Protein AF-0000000087672029 (afdb_homodimer)

Solvent-accessible surface area (backbone atoms only — not comparable to full-atom values): 13361 Å² total; per-residue (Å²): 120,63,50,69,60,52,51,52,51,49,54,50,26,48,54,20,53,36,67,66,35,63,72,64,35,51,66,51,43,30,71,73,13,33,41,36,31,66,51,46,19,35,32,25,66,21,40,68,43,48,52,54,60,66,61,61,75,98,62,70,53,41,58,45,79,73,46,77,49,70,54,75,43,45,37,39,36,37,29,37,41,25,50,87,85,45,69,27,39,32,41,39,41,35,33,43,56,96,87,20,28,45,34,37,41,44,49,57,21,58,66,49,83,66,59,74,91,36,50,92,50,45,45,80,43,87,120,122,62,50,68,60,54,52,51,51,50,53,51,25,49,53,20,54,35,68,66,35,62,69,63,36,51,65,50,44,28,72,73,13,33,40,35,31,66,50,45,19,35,32,26,65,20,39,68,41,47,52,54,59,66,59,63,75,94,69,68,52,42,57,46,77,73,49,78,49,70,56,74,42,45,38,37,36,36,30,35,41,25,50,87,85,43,69,27,38,33,40,39,42,35,34,43,55,97,86,19,30,46,35,36,40,45,50,57,21,56,68,50,82,68,60,75,92,37,52,92,50,46,44,80,43,85,122

Nearest PDB structures (foldseek):
  3en8-assembly1_A-2  TM=9.657E-01  e=9.719E-16  Paraburkholderia xenovorans LB400
  4lmi-assembly1_A  TM=8.790E-01  e=8.043E-11  Kribbella flavida DSM 17836
  4kvh-assembly1_A-2  TM=8.536E-01  e=7.526E-08  Halomicrobium mukohataei DSM 12286
  3f40-assembly1_A-2  TM=8.843E-01  e=1.934E-07  Cytophaga hutchinsonii ATCC 33406
  6d63-assembly3_E  TM=6.411E-01  e=6.639E-05  Pseudomonas sp. ADP

Structure (mmCIF, N/CA/C/O backbone):
data_AF-0000000087672029-model_v1
#
loop_
_entity.id
_entity.type
_entity.pdbx_description
1 polymer 'SnoaL-like domain-containing protein'
#
loop_
_atom_site.group_PDB
_atom_site.id
_atom_site.type_symbol
_atom_site.label_atom_id
_atom_site.label_alt_id
_atom_site.label_comp_id
_atom_site.label_asym_id
_atom_site.label_entity_id
_atom_site.label_seq_id
_atom_site.pdbx_PDB_ins_code
_atom_site.Cartn_x
_atom_site.Cartn_y
_atom_site.Cartn_z
_atom_site.occupancy
_atom_site.B_iso_or_equiv
_atom_site.auth_seq_id
_atom_site.auth_comp_id
_atom_site.auth_asym_id
_atom_site.auth_atom_id
_atom_site.pdbx_PDB_model_num
ATOM 1 N N . MET A 1 1 ? 21.062 9.359 1.919 1 73.38 1 MET A N 1
ATOM 2 C CA . MET A 1 1 ? 20.188 9.617 3.057 1 73.38 1 MET A CA 1
ATOM 3 C C . MET A 1 1 ? 20.375 8.562 4.145 1 73.38 1 MET A C 1
ATOM 5 O O . MET A 1 1 ? 20.688 7.406 3.846 1 73.38 1 MET A O 1
ATOM 9 N N . ASP A 1 2 ? 20.422 8.992 5.441 1 92.19 2 ASP A N 1
ATOM 10 C CA . ASP A 1 2 ? 20.594 8.086 6.574 1 92.19 2 ASP A CA 1
ATOM 11 C C . ASP A 1 2 ? 19.281 7.375 6.91 1 92.19 2 ASP A C 1
ATOM 13 O O . ASP A 1 2 ? 18.359 7.98 7.461 1 92.19 2 ASP A O 1
ATOM 17 N N . ASP A 1 3 ? 19.234 6.086 6.531 1 95 3 ASP A N 1
ATOM 18 C CA . ASP A 1 3 ? 18.016 5.301 6.68 1 95 3 ASP A CA 1
ATOM 19 C C . ASP A 1 3 ? 17.547 5.281 8.133 1 95 3 ASP A C 1
ATOM 21 O O . ASP A 1 3 ? 16.344 5.289 8.406 1 95 3 ASP A O 1
ATOM 25 N N . ARG A 1 4 ? 18.484 5.23 9.039 1 95.75 4 ARG A N 1
ATOM 26 C CA . ARG A 1 4 ? 18.141 5.215 10.453 1 95.75 4 ARG A CA 1
ATOM 27 C C . ARG A 1 4 ? 17.438 6.508 10.867 1 95.75 4 ARG A C 1
ATOM 29 O O . ARG A 1 4 ? 16.469 6.484 11.625 1 95.75 4 ARG A O 1
ATOM 36 N N . ALA A 1 5 ? 17.922 7.633 10.367 1 96.06 5 ALA A N 1
ATOM 37 C CA . ALA A 1 5 ? 17.328 8.93 10.68 1 96.06 5 ALA A CA 1
ATOM 38 C C . ALA A 1 5 ? 15.914 9.031 10.102 1 96.06 5 ALA A C 1
ATOM 40 O O . ALA A 1 5 ? 15.016 9.57 10.75 1 96.06 5 ALA A O 1
ATOM 41 N N . VAL A 1 6 ? 15.711 8.547 8.883 1 96.88 6 VAL A N 1
ATOM 42 C CA . VAL A 1 6 ? 14.398 8.586 8.242 1 96.88 6 VAL A CA 1
ATOM 43 C C . VAL A 1 6 ? 13.422 7.715 9.023 1 96.88 6 VAL A C 1
ATOM 45 O O . VAL A 1 6 ? 12.281 8.117 9.266 1 96.88 6 VAL A O 1
ATOM 48 N N . ARG A 1 7 ? 13.836 6.523 9.453 1 97.19 7 ARG A N 1
ATOM 49 C CA . ARG A 1 7 ? 12.984 5.629 10.234 1 97.19 7 ARG A CA 1
ATOM 50 C C . ARG A 1 7 ? 12.539 6.281 11.539 1 97.19 7 ARG A C 1
ATOM 52 O O . ARG A 1 7 ? 11.367 6.207 11.914 1 97.19 7 ARG A O 1
ATOM 59 N N . ILE A 1 8 ? 13.469 6.914 12.219 1 97.12 8 ILE A N 1
ATOM 60 C CA . ILE A 1 8 ? 13.156 7.609 13.461 1 97.12 8 ILE A CA 1
ATOM 61 C C . ILE A 1 8 ? 12.141 8.719 13.195 1 97.12 8 ILE A C 1
ATOM 63 O O . ILE A 1 8 ? 11.188 8.891 13.953 1 97.12 8 ILE A O 1
ATOM 67 N N . ALA A 1 9 ? 12.344 9.484 12.094 1 97.62 9 ALA A N 1
ATOM 68 C CA . ALA A 1 9 ? 11.422 10.555 11.727 1 97.62 9 ALA A CA 1
ATOM 69 C C . ALA A 1 9 ? 10.023 10 11.453 1 97.62 9 ALA A C 1
ATOM 71 O O . ALA A 1 9 ? 9.023 10.609 11.828 1 97.62 9 ALA A O 1
ATOM 72 N N . LEU A 1 10 ? 9.938 8.859 10.805 1 98.5 10 LEU A N 1
ATOM 73 C CA . LEU A 1 10 ? 8.664 8.227 10.5 1 98.5 10 LEU A CA 1
ATOM 74 C C . LEU A 1 10 ? 7.969 7.754 11.773 1 98.5 10 LEU A C 1
ATOM 76 O O . LEU A 1 10 ? 6.758 7.918 11.93 1 98.5 10 LEU A O 1
ATOM 80 N N . GLU A 1 11 ? 8.742 7.121 12.664 1 98.25 11 GLU A N 1
ATOM 81 C CA . GLU A 1 11 ? 8.18 6.703 13.938 1 98.25 11 GLU A CA 1
ATOM 82 C C . GLU A 1 11 ? 7.621 7.898 14.711 1 98.25 11 GLU A C 1
ATOM 84 O O . GLU A 1 11 ? 6.508 7.836 15.242 1 98.25 11 GLU A O 1
ATOM 89 N N . ARG A 1 12 ? 8.344 8.992 14.727 1 98.19 12 ARG A N 1
ATOM 90 C CA . ARG A 1 12 ? 7.895 10.219 15.375 1 98.19 12 ARG A CA 1
ATOM 91 C C . ARG A 1 12 ? 6.641 10.766 14.695 1 98.19 12 ARG A C 1
ATOM 93 O O . ARG A 1 12 ? 5.723 11.242 15.375 1 98.19 12 ARG A O 1
ATOM 100 N N . HIS A 1 13 ? 6.598 10.695 13.383 1 98.31 13 HIS A N 1
ATOM 101 C CA . HIS A 1 13 ? 5.457 11.156 12.594 1 98.31 13 HIS A CA 1
ATOM 102 C C . HIS A 1 13 ? 4.188 10.398 12.969 1 98.31 13 HIS A C 1
ATOM 104 O O . HIS A 1 13 ? 3.156 11.016 13.25 1 98.31 13 HIS A O 1
ATOM 110 N N . TRP A 1 14 ? 4.25 9.125 13.055 1 98 14 TRP A N 1
ATOM 111 C CA . TRP A 1 14 ? 3.062 8.32 13.32 1 98 14 TRP A CA 1
ATOM 112 C C . TRP A 1 14 ? 2.662 8.406 14.789 1 98 14 TRP A C 1
ATOM 114 O O . TRP A 1 14 ? 1.475 8.359 15.117 1 98 14 TRP A O 1
ATOM 124 N N . GLU A 1 15 ? 3.641 8.492 15.68 1 97.56 15 GLU A N 1
ATOM 125 C CA . GLU A 1 15 ? 3.328 8.766 17.078 1 97.56 15 GLU A CA 1
ATOM 126 C C . GLU A 1 15 ? 2.578 10.086 17.234 1 97.56 15 GLU A C 1
ATOM 128 O O . GLU A 1 15 ? 1.614 10.18 18 1 97.56 15 GLU A O 1
ATOM 133 N N . ALA A 1 16 ? 3.018 11.117 16.5 1 96.12 16 ALA A N 1
ATOM 134 C CA . ALA A 1 16 ? 2.357 12.422 16.516 1 96.12 16 ALA A CA 1
ATOM 135 C C . ALA A 1 16 ? 0.948 12.328 15.938 1 96.12 16 ALA A C 1
ATOM 137 O O . ALA A 1 16 ? 0.022 12.969 16.438 1 96.12 16 ALA A O 1
ATOM 138 N N . SER A 1 17 ? 0.772 11.578 14.836 1 95.25 17 SER A N 1
ATOM 139 C CA . SER A 1 17 ? -0.553 11.336 14.273 1 95.25 17 SER A CA 1
ATOM 140 C C . SER A 1 17 ? -1.49 10.727 15.312 1 95.25 17 SER A C 1
ATOM 142 O O . SER A 1 17 ? -2.627 11.172 15.469 1 95.25 17 SER A O 1
ATOM 144 N N . ASP A 1 18 ? -1.032 9.742 16.094 1 94.88 18 ASP A N 1
ATOM 145 C CA . ASP A 1 18 ? -1.822 9.062 17.109 1 94.88 18 ASP A CA 1
ATOM 146 C C . ASP A 1 18 ? -2.168 10.016 18.25 1 94.88 18 ASP A C 1
ATOM 148 O O . ASP A 1 18 ? -3.248 9.93 18.844 1 94.88 18 ASP A O 1
ATOM 152 N N . ALA A 1 19 ? -1.297 10.961 18.578 1 93.25 19 ALA A N 1
ATOM 153 C CA . ALA A 1 19 ? -1.466 11.914 19.672 1 93.25 19 ALA A CA 1
ATOM 154 C C . ALA A 1 19 ? -2.197 13.164 19.203 1 93.25 19 ALA A C 1
ATOM 156 O O . ALA A 1 19 ? -2.428 14.086 19.984 1 93.25 19 ALA A O 1
ATOM 157 N N . SER A 1 20 ? -2.465 13.281 17.938 1 91 20 SER A N 1
ATOM 158 C CA . SER A 1 20 ? -3.09 14.461 17.344 1 91 20 SER A CA 1
ATOM 159 C C . SER A 1 20 ? -2.221 15.703 17.531 1 91 20 SER A C 1
ATOM 161 O O . SER A 1 20 ? -2.734 16.797 17.797 1 91 20 SER A O 1
ATOM 163 N N . ASP A 1 21 ? -0.977 15.445 17.578 1 92.5 21 ASP A N 1
ATOM 164 C CA . ASP A 1 21 ? -0.011 16.547 17.531 1 92.5 21 ASP A CA 1
ATOM 165 C C . ASP A 1 21 ? 0.28 16.969 16.094 1 92.5 21 ASP A C 1
ATOM 167 O O . ASP A 1 21 ? 1.275 16.531 15.516 1 92.5 21 ASP A O 1
ATOM 171 N N . PHE A 1 22 ? -0.471 17.844 15.539 1 90.94 22 PHE A N 1
ATOM 172 C CA . PHE A 1 22 ? -0.467 18.188 14.117 1 90.94 22 PHE A CA 1
ATOM 173 C C . PHE A 1 22 ? 0.823 18.891 13.742 1 90.94 22 PHE A C 1
ATOM 175 O O . PHE A 1 22 ? 1.321 18.734 12.625 1 90.94 22 PHE A O 1
ATOM 182 N N . LYS A 1 23 ? 1.314 19.688 14.609 1 92.81 23 LYS A N 1
ATOM 183 C CA . LYS A 1 23 ? 2.562 20.391 14.32 1 92.81 23 LYS A CA 1
ATOM 184 C C . LYS A 1 23 ? 3.691 19.406 14.039 1 92.81 23 LYS A C 1
ATOM 186 O O . LYS A 1 23 ? 4.324 19.453 12.984 1 92.81 23 LYS A O 1
ATOM 191 N N . VAL A 1 24 ? 3.938 18.469 14.914 1 95.56 24 VAL A N 1
ATOM 192 C CA . VAL A 1 24 ? 5.004 17.484 14.781 1 95.56 24 VAL A CA 1
ATOM 193 C C . VAL A 1 24 ? 4.703 16.562 13.602 1 95.56 24 VAL A C 1
ATOM 195 O O . VAL A 1 24 ? 5.602 16.203 12.836 1 95.56 24 VAL A O 1
ATOM 198 N N . GLU A 1 25 ? 3.426 16.141 13.391 1 96.06 25 GLU A N 1
ATOM 199 C CA . GLU A 1 25 ? 3.014 15.258 12.312 1 96.06 25 GLU A CA 1
ATOM 200 C C . GLU A 1 25 ? 3.439 15.805 10.953 1 96.06 25 GLU A C 1
ATOM 202 O O . GLU A 1 25 ? 3.801 15.047 10.055 1 96.06 25 GLU A O 1
ATOM 207 N N . HIS A 1 26 ? 3.471 17.109 10.836 1 96.56 26 HIS A N 1
ATOM 208 C CA . HIS A 1 26 ? 3.625 17.672 9.5 1 96.56 26 HIS A CA 1
ATOM 209 C C . HIS A 1 26 ? 5.062 18.125 9.25 1 96.56 26 HIS A C 1
ATOM 211 O O . HIS A 1 26 ? 5.402 18.547 8.148 1 96.56 26 HIS A O 1
ATOM 217 N N . GLU A 1 27 ? 5.941 18 10.25 1 96.69 27 GLU A N 1
ATOM 218 C CA . GLU A 1 27 ? 7.34 18.406 10.133 1 96.69 27 GLU A CA 1
ATOM 219 C C . GLU A 1 27 ? 8.078 17.547 9.102 1 96.69 27 GLU A C 1
ATOM 221 O O . GLU A 1 27 ? 9.094 17.984 8.547 1 96.69 27 GLU A O 1
ATOM 226 N N . ILE A 1 28 ? 7.582 16.422 8.773 1 98.19 28 ILE A N 1
ATOM 227 C CA . ILE A 1 28 ? 8.266 15.469 7.902 1 98.19 28 ILE A CA 1
ATOM 228 C C . ILE A 1 28 ? 8.094 15.883 6.441 1 98.19 28 ILE A C 1
ATOM 230 O O . ILE A 1 28 ? 8.82 15.414 5.566 1 98.19 28 ILE A O 1
ATOM 234 N N . TYR A 1 29 ? 7.16 16.844 6.164 1 98.62 29 TYR A N 1
ATOM 235 C CA . TYR A 1 29 ? 6.773 17.141 4.789 1 98.62 29 TYR A CA 1
ATOM 236 C C . TYR A 1 29 ? 7.57 18.328 4.246 1 98.62 29 TYR A C 1
ATOM 238 O O . TYR A 1 29 ? 7.82 19.297 4.961 1 98.62 29 TYR A O 1
ATOM 246 N N . HIS A 1 30 ? 7.996 18.219 3.014 1 98.69 30 HIS A N 1
ATOM 247 C CA . HIS A 1 30 ? 8.438 19.375 2.252 1 98.69 30 HIS A CA 1
ATOM 248 C C . HIS A 1 30 ? 7.32 20.406 2.115 1 98.69 30 HIS A C 1
ATOM 250 O O . HIS A 1 30 ? 6.141 20.047 2.102 1 98.69 30 HIS A O 1
ATOM 256 N N . GLU A 1 31 ? 7.645 21.641 1.943 1 98.25 31 GLU A N 1
ATOM 257 C CA . GLU A 1 31 ? 6.645 22.688 1.823 1 98.25 31 GLU A CA 1
ATOM 258 C C . GLU A 1 31 ? 5.738 22.469 0.619 1 98.25 31 GLU A C 1
ATOM 260 O O . GLU A 1 31 ? 4.559 22.812 0.648 1 98.25 31 GLU A O 1
ATOM 265 N N . ASP A 1 32 ? 6.312 21.781 -0.426 1 98.38 32 ASP A N 1
ATOM 266 C CA . ASP A 1 32 ? 5.566 21.562 -1.659 1 98.38 32 ASP A CA 1
ATOM 267 C C . ASP A 1 32 ? 5.102 20.109 -1.767 1 98.38 32 ASP A C 1
ATOM 269 O O . ASP A 1 32 ? 4.871 19.609 -2.867 1 98.38 32 ASP A O 1
ATOM 273 N N . ALA A 1 33 ? 5.078 19.406 -0.651 1 98.88 33 ALA A N 1
ATOM 274 C CA . ALA A 1 33 ? 4.672 18 -0.665 1 98.88 33 ALA A CA 1
ATOM 275 C C . ALA A 1 33 ? 3.293 17.844 -1.299 1 98.88 33 ALA A C 1
ATOM 277 O O . ALA A 1 33 ? 2.465 18.75 -1.245 1 98.88 33 ALA A O 1
ATOM 278 N N . VAL A 1 34 ? 3.057 16.75 -1.934 1 98.81 34 VAL A N 1
ATOM 279 C CA . VAL A 1 34 ? 1.782 16.391 -2.545 1 98.81 34 VAL A CA 1
ATOM 280 C C . VAL A 1 34 ? 1.242 15.109 -1.899 1 98.81 34 VAL A C 1
ATOM 282 O O . VAL A 1 34 ? 1.99 14.156 -1.671 1 98.81 34 VAL A O 1
ATOM 285 N N . LEU A 1 35 ? -0.069 15.086 -1.512 1 98.56 35 LEU A N 1
ATOM 286 C CA . LEU A 1 35 ? -0.767 13.922 -0.966 1 98.56 35 LEU A CA 1
ATOM 287 C C . LEU A 1 35 ? -1.845 13.438 -1.929 1 98.56 35 LEU A C 1
ATOM 289 O O . LEU A 1 35 ? -2.695 14.219 -2.361 1 98.56 35 LEU A O 1
ATOM 293 N N . ASP A 1 36 ? -1.756 12.203 -2.281 1 98.44 36 ASP A N 1
ATOM 294 C CA . ASP A 1 36 ? -2.727 11.578 -3.178 1 98.44 36 ASP A CA 1
ATOM 295 C C . ASP A 1 36 ? -3.592 10.57 -2.432 1 98.44 36 ASP A C 1
ATOM 297 O O . ASP A 1 36 ?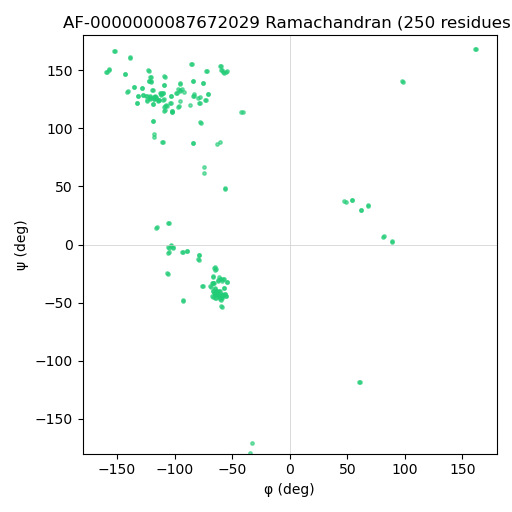 -3.08 9.75 -1.66 1 98.44 36 ASP A O 1
ATOM 301 N N . TYR A 1 37 ? -4.883 10.648 -2.582 1 97.69 37 TYR A N 1
ATOM 302 C CA . TYR A 1 37 ? -5.863 9.625 -2.246 1 97.69 37 TYR A CA 1
ATOM 303 C C . TYR A 1 37 ? -6.488 9.031 -3.504 1 97.69 37 TYR A C 1
ATOM 305 O O . TYR A 1 37 ? -7.562 9.461 -3.932 1 97.69 37 TYR A O 1
ATOM 313 N N . PRO A 1 38 ? -5.828 7.988 -4.039 1 97.69 38 PRO A N 1
ATOM 314 C CA . PRO A 1 38 ? -6.34 7.453 -5.301 1 97.69 38 PRO A CA 1
ATOM 315 C C . PRO A 1 38 ? -7.781 6.965 -5.195 1 97.69 38 PRO A C 1
ATOM 317 O O . PRO A 1 38 ? -8.562 7.121 -6.137 1 97.69 38 PRO A O 1
ATOM 320 N N . GLN A 1 39 ? -8.211 6.48 -4.051 1 97.19 39 GLN A N 1
ATOM 321 C CA . GLN A 1 39 ? -9.539 5.887 -3.879 1 97.19 39 GLN A CA 1
ATOM 322 C C . GLN A 1 39 ? -10.633 6.93 -4.066 1 97.19 39 GLN A C 1
ATOM 324 O O . GLN A 1 39 ? -11.727 6.609 -4.539 1 97.19 39 GLN A O 1
ATOM 329 N N . SER A 1 40 ? -10.367 8.141 -3.684 1 96.44 40 SER A N 1
ATOM 330 C CA . SER A 1 40 ? -11.359 9.203 -3.805 1 96.44 40 SER A CA 1
ATOM 331 C C . SER A 1 40 ? -11.031 10.141 -4.965 1 96.44 40 SER A C 1
ATOM 333 O O . SER A 1 40 ? -11.781 11.078 -5.246 1 96.44 40 SER A O 1
ATOM 335 N N . GLY A 1 41 ? -9.898 9.875 -5.617 1 96.75 41 GLY A N 1
ATOM 336 C CA . GLY A 1 41 ? -9.484 10.734 -6.715 1 96.75 41 GLY A CA 1
ATOM 337 C C . GLY A 1 41 ? -9.094 12.125 -6.27 1 96.75 41 GLY A C 1
ATOM 338 O O . GLY A 1 41 ? -9.383 13.109 -6.957 1 96.75 41 GLY A O 1
ATOM 339 N N . GLU A 1 42 ? -8.492 12.234 -5.02 1 97.81 42 GLU A N 1
ATOM 340 C CA . GLU A 1 42 ? -8.133 13.531 -4.453 1 97.81 42 GLU A CA 1
ATOM 341 C C . GLU A 1 42 ? -6.617 13.719 -4.438 1 97.81 42 GLU A C 1
ATOM 343 O O . GLU A 1 42 ? -5.875 12.781 -4.148 1 97.81 42 GLU A O 1
ATOM 348 N N . ARG A 1 43 ? -6.215 14.922 -4.805 1 98.62 43 ARG A N 1
ATOM 349 C CA . ARG A 1 43 ? -4.832 15.367 -4.668 1 98.62 43 ARG A CA 1
ATOM 350 C C . ARG A 1 43 ? -4.75 16.688 -3.912 1 98.62 43 ARG A C 1
ATOM 352 O O . ARG A 1 43 ? -5.469 17.641 -4.227 1 98.62 43 ARG A O 1
ATOM 359 N N . ILE A 1 44 ? -3.934 16.734 -2.908 1 98.38 44 ILE A N 1
ATOM 360 C CA . ILE A 1 44 ? -3.756 17.922 -2.09 1 98.38 44 ILE A CA 1
ATOM 361 C C . ILE A 1 44 ? -2.322 18.438 -2.229 1 98.38 44 ILE A C 1
ATOM 363 O O . ILE A 1 44 ? -1.366 17.688 -2.025 1 98.38 44 ILE A O 1
ATOM 367 N N . HIS A 1 45 ? -2.172 19.703 -2.584 1 98.69 45 HIS A N 1
ATOM 368 C CA . HIS A 1 45 ? -0.862 20.297 -2.816 1 98.69 45 HIS A CA 1
ATOM 369 C C . HIS A 1 45 ? -0.433 21.172 -1.637 1 98.69 45 HIS A C 1
ATOM 371 O O . HIS A 1 45 ? -1.171 22.062 -1.215 1 98.69 45 HIS A O 1
ATOM 377 N N . GLY A 1 46 ? 0.771 20.891 -1.152 1 98.56 46 GLY A N 1
ATOM 378 C CA . GLY A 1 46 ? 1.373 21.766 -0.159 1 98.56 46 GLY A CA 1
ATOM 379 C C . GLY A 1 46 ? 1.19 21.266 1.263 1 98.56 46 GLY A C 1
ATOM 380 O O . GLY A 1 46 ? 0.111 20.797 1.627 1 98.56 46 GLY A O 1
ATOM 381 N N . ARG A 1 47 ? 2.271 21.438 2.057 1 98.06 47 ARG A N 1
ATOM 382 C CA . ARG A 1 47 ? 2.279 21 3.447 1 98.06 47 ARG A CA 1
ATOM 383 C C . ARG A 1 47 ? 1.126 21.625 4.227 1 98.06 47 ARG A C 1
ATOM 385 O O . ARG A 1 47 ? 0.451 20.938 5 1 98.06 47 ARG A O 1
ATOM 392 N N . ARG A 1 48 ? 0.833 22.891 4.066 1 96.56 48 ARG A N 1
ATOM 393 C CA . ARG A 1 48 ? -0.217 23.578 4.801 1 96.56 48 ARG A CA 1
ATOM 394 C C . ARG A 1 48 ? -1.59 23 4.473 1 96.56 48 ARG A C 1
ATOM 396 O O . ARG A 1 48 ? -2.398 22.766 5.371 1 96.56 48 ARG A O 1
ATOM 403 N N . ASN A 1 49 ? -1.873 22.797 3.191 1 97.25 49 ASN A N 1
ATOM 404 C CA . ASN A 1 49 ? -3.15 22.219 2.775 1 97.25 49 ASN A CA 1
ATOM 405 C C . ASN A 1 49 ? -3.322 20.797 3.285 1 97.25 49 ASN A C 1
ATOM 407 O O . ASN A 1 49 ? -4.422 20.391 3.682 1 97.25 49 ASN A O 1
ATOM 411 N N . ILE A 1 50 ? -2.24 20.016 3.236 1 97.19 50 ILE A N 1
ATOM 412 C CA . ILE A 1 50 ? -2.279 18.656 3.77 1 97.19 50 ILE A CA 1
ATOM 413 C C . ILE A 1 50 ? -2.654 18.688 5.25 1 97.19 50 ILE A C 1
ATOM 415 O O . ILE A 1 50 ? -3.541 17.953 5.691 1 97.19 50 ILE A O 1
ATOM 419 N N . GLN A 1 51 ? -2.031 19.594 5.98 1 94.12 51 GLN A N 1
ATOM 420 C CA . GLN A 1 51 ? -2.326 19.734 7.402 1 94.12 51 GLN A CA 1
ATOM 421 C C . GLN A 1 51 ? -3.785 20.109 7.625 1 94.12 51 GLN A C 1
ATOM 423 O O . GLN A 1 51 ? -4.469 19.516 8.461 1 94.12 51 GLN A O 1
ATOM 428 N N . GLU A 1 52 ? -4.27 21.031 6.887 1 93.38 52 GLU A N 1
ATOM 429 C CA . GLU A 1 52 ? -5.645 21.5 7.027 1 93.38 52 GLU A CA 1
ATOM 430 C C . GLU A 1 52 ? -6.637 20.391 6.68 1 93.38 52 GLU A C 1
ATOM 432 O O . GLU A 1 52 ? -7.695 20.281 7.305 1 93.38 52 GLU A O 1
ATOM 437 N N . SER A 1 53 ? -6.316 19.641 5.703 1 93.44 53 SER A N 1
ATOM 438 C CA . SER A 1 53 ? -7.223 18.609 5.238 1 93.44 53 SER A CA 1
ATOM 439 C C . SER A 1 53 ? -7.402 17.516 6.293 1 93.44 53 SER A C 1
ATOM 441 O O . SER A 1 53 ? -8.398 16.797 6.285 1 93.44 53 SER A O 1
ATOM 443 N N . ARG A 1 54 ? -6.398 17.359 7.113 1 89.81 54 ARG A N 1
ATOM 444 C CA . ARG A 1 54 ? -6.418 16.281 8.109 1 89.81 54 ARG A CA 1
ATOM 445 C C . ARG A 1 54 ? -6.973 16.781 9.438 1 89.81 54 ARG A C 1
ATOM 447 O O . ARG A 1 54 ? -7.164 16 10.375 1 89.81 54 ARG A O 1
ATOM 454 N N . PHE A 1 55 ? -7.176 18.234 9.383 1 75.81 55 PHE A N 1
ATOM 455 C CA . PHE A 1 55 ? -7.715 18.844 10.594 1 75.81 55 PHE A CA 1
ATOM 456 C C . PHE A 1 55 ? -9.203 18.531 10.742 1 75.81 55 PHE A C 1
ATOM 458 O O . PHE A 1 55 ? -10.023 19.047 9.977 1 75.81 55 PHE A O 1
ATOM 465 N N . VAL A 1 56 ? -9.523 17.312 10.852 1 62.53 56 VAL A N 1
ATOM 466 C CA . VAL A 1 56 ? -10.93 17.031 11.109 1 62.53 56 VAL A CA 1
ATOM 467 C C . VAL A 1 56 ? -11.219 17.172 12.602 1 62.53 56 VAL A C 1
ATOM 469 O O . VAL A 1 56 ? -10.344 16.938 13.438 1 62.53 56 VAL A O 1
ATOM 472 N N . GLN A 1 57 ? -12.344 17.984 13.031 1 54.16 57 GLN A N 1
ATOM 473 C CA . GLN A 1 57 ? -12.852 18.172 14.383 1 54.16 57 GLN A CA 1
ATOM 474 C C . GLN A 1 57 ? -12.711 16.906 15.219 1 54.16 57 GLN A C 1
ATOM 476 O O . GLN A 1 57 ? -12.547 15.812 14.664 1 54.16 57 GLN A O 1
ATOM 481 N N . PRO A 1 58 ? -13.188 16.953 16.594 1 52.94 58 PRO A N 1
ATOM 482 C CA . PRO A 1 58 ? -12.766 16.109 17.703 1 52.94 58 PRO A CA 1
ATOM 483 C C . PRO A 1 58 ? -12.938 14.617 17.406 1 52.94 58 PRO A C 1
ATOM 485 O O . PRO A 1 58 ? -14.047 14.094 17.469 1 52.94 58 PRO A O 1
ATOM 488 N N . ASN A 1 59 ? -12.477 14.055 16.188 1 59.75 59 ASN A N 1
ATOM 489 C CA . ASN A 1 59 ? -12.727 12.617 16.234 1 59.75 59 ASN A CA 1
ATOM 490 C C . ASN A 1 59 ? -11.531 11.852 16.797 1 59.75 59 ASN A C 1
ATOM 492 O O . ASN A 1 59 ? -10.398 12.336 16.734 1 59.75 59 ASN A O 1
ATOM 496 N N . LYS A 1 60 ? -11.812 10.992 17.734 1 72.56 60 LYS A N 1
ATOM 497 C CA . LYS A 1 60 ? -10.844 10.094 18.359 1 72.56 60 LYS A CA 1
ATOM 498 C C . LYS A 1 60 ? -10.266 9.109 17.344 1 72.56 60 LYS A C 1
ATOM 500 O O . LYS A 1 60 ? -10.922 8.133 16.969 1 72.56 60 LYS A O 1
ATOM 505 N N . LYS A 1 61 ? -9.172 9.492 16.609 1 87.38 61 LYS A N 1
ATOM 506 C CA . LYS A 1 61 ? -8.445 8.586 15.727 1 87.38 61 LYS A CA 1
ATOM 507 C C . LYS A 1 61 ? -7.258 7.949 16.438 1 87.38 61 LYS A C 1
ATOM 509 O O . LYS A 1 61 ? -6.594 8.594 17.25 1 87.38 61 LYS A O 1
ATOM 514 N N . ARG A 1 62 ? -7.184 6.711 16.234 1 93 62 ARG A N 1
ATOM 515 C CA . ARG A 1 62 ? -6.023 5.98 16.734 1 93 62 ARG A CA 1
ATOM 516 C C . ARG A 1 62 ? -5.227 5.371 15.594 1 93 62 ARG A C 1
ATOM 518 O O . ARG A 1 62 ? -5.801 4.801 14.664 1 93 62 ARG A O 1
ATOM 525 N N . PHE A 1 63 ? -3.939 5.637 15.578 1 95.94 63 PHE A N 1
ATOM 526 C CA . PHE A 1 63 ? -3.012 5.047 14.625 1 95.94 63 PHE A CA 1
ATOM 527 C C . PHE A 1 63 ? -2.174 3.957 15.281 1 95.94 63 PHE A C 1
ATOM 529 O O . PHE A 1 63 ? -1.513 4.199 16.297 1 95.94 63 PHE A O 1
ATOM 536 N N . ALA A 1 64 ? -2.215 2.781 14.805 1 97 64 ALA A N 1
ATOM 537 C CA . ALA A 1 64 ? -1.367 1.679 15.25 1 97 64 ALA A CA 1
ATOM 538 C C . ALA A 1 64 ? -0.488 1.166 14.117 1 97 64 ALA A C 1
ATOM 540 O O . ALA A 1 64 ? -0.969 0.478 13.211 1 97 64 ALA A O 1
ATOM 541 N N . VAL A 1 65 ? 0.83 1.485 14.164 1 98.25 65 VAL A N 1
ATOM 542 C CA . VAL A 1 65 ? 1.765 1.092 13.117 1 98.25 65 VAL A CA 1
ATOM 543 C C . VAL A 1 65 ? 2 -0.416 13.172 1 98.25 65 VAL A C 1
ATOM 545 O O . VAL A 1 65 ? 2.248 -0.972 14.242 1 98.25 65 VAL A O 1
ATOM 548 N N . ARG A 1 66 ? 1.863 -1.049 12.062 1 97.75 66 ARG A N 1
ATOM 549 C CA . ARG A 1 66 ? 2.137 -2.479 11.953 1 97.75 66 ARG A CA 1
ATOM 550 C C . ARG A 1 66 ? 3.576 -2.73 11.523 1 97.75 66 ARG A C 1
ATOM 552 O O . ARG A 1 66 ? 4.262 -3.586 12.086 1 97.75 66 ARG A O 1
ATOM 559 N N . ARG A 1 67 ? 3.965 -1.99 10.461 1 97.88 67 ARG A N 1
ATOM 560 C CA . ARG A 1 67 ? 5.336 -2.135 9.984 1 97.88 67 ARG A CA 1
ATOM 561 C C . ARG A 1 67 ? 5.762 -0.92 9.164 1 97.88 67 ARG A C 1
ATOM 563 O O . ARG A 1 67 ? 4.926 -0.261 8.539 1 97.88 67 ARG A O 1
ATOM 570 N N . ILE A 1 68 ? 7.043 -0.574 9.203 1 98.56 68 ILE A N 1
ATOM 571 C CA . ILE A 1 68 ? 7.707 0.425 8.375 1 98.56 68 ILE A CA 1
ATOM 572 C C . ILE A 1 68 ? 8.812 -0.237 7.555 1 98.56 68 ILE A C 1
ATOM 574 O O . ILE A 1 68 ? 9.703 -0.883 8.109 1 98.56 68 ILE A O 1
ATOM 578 N N . LEU A 1 69 ? 8.688 -0.123 6.234 1 98.25 69 LEU A N 1
ATOM 579 C CA . LEU A 1 69 ? 9.688 -0.647 5.309 1 98.25 69 LEU A CA 1
ATOM 580 C C . LEU A 1 69 ? 10.266 0.468 4.445 1 98.25 69 LEU A C 1
ATOM 582 O O . LEU A 1 69 ? 9.539 1.36 4.004 1 98.25 69 LEU A O 1
ATOM 586 N N . GLY A 1 70 ? 11.523 0.403 4.215 1 97.44 70 GLY A N 1
ATOM 587 C CA . GLY A 1 70 ? 12.039 1.348 3.234 1 97.44 70 GLY A CA 1
ATOM 588 C C . GLY A 1 70 ? 13.539 1.546 3.324 1 97.44 70 GLY A C 1
ATOM 589 O O . GLY A 1 70 ? 14.188 0.999 4.215 1 97.44 70 GLY A O 1
ATOM 590 N N . SER A 1 71 ? 14.07 2.143 2.402 1 94.94 71 SER 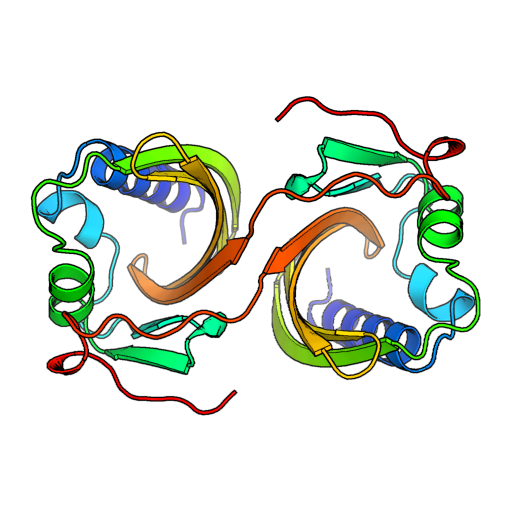A N 1
ATOM 591 C CA . SER A 1 71 ? 15.445 2.631 2.293 1 94.94 71 SER A CA 1
ATOM 592 C C . SER A 1 71 ? 15.547 3.766 1.279 1 94.94 71 SER A C 1
ATOM 594 O O . SER A 1 71 ? 14.742 3.85 0.349 1 94.94 71 SER A O 1
ATOM 596 N N . GLY A 1 72 ? 16.516 4.645 1.531 1 94.12 72 GLY A N 1
ATOM 597 C CA . GLY A 1 72 ? 16.688 5.746 0.598 1 94.12 72 GLY A CA 1
ATOM 598 C C . GLY A 1 72 ? 15.461 6.629 0.484 1 94.12 72 GLY A C 1
ATOM 599 O O . GLY A 1 72 ? 14.945 7.121 1.491 1 94.12 72 GLY A O 1
ATOM 600 N N . ASP A 1 73 ? 14.898 6.695 -0.675 1 95.44 73 ASP A N 1
ATOM 601 C CA . ASP A 1 73 ? 13.898 7.734 -0.925 1 95.44 73 ASP A CA 1
ATOM 602 C C . ASP A 1 73 ? 12.484 7.156 -0.892 1 95.44 73 ASP A C 1
ATOM 604 O O . ASP A 1 73 ? 11.508 7.887 -1.064 1 95.44 73 ASP A O 1
ATOM 608 N N . LEU A 1 74 ? 12.328 5.887 -0.67 1 98 74 LEU A N 1
ATOM 609 C CA . LEU A 1 74 ? 11.008 5.27 -0.657 1 98 74 LEU A CA 1
ATOM 610 C C . LEU A 1 74 ? 10.758 4.543 0.661 1 98 74 LEU A C 1
ATOM 612 O O . LEU A 1 74 ? 11.523 3.66 1.042 1 98 74 LEU A O 1
ATOM 616 N N . TRP A 1 75 ? 9.695 4.914 1.325 1 98.5 75 TRP A N 1
ATOM 617 C CA . TRP A 1 75 ? 9.312 4.301 2.592 1 98.5 75 TRP A CA 1
ATOM 618 C C . TRP A 1 75 ? 7.816 4.004 2.617 1 98.5 75 TRP A C 1
ATOM 620 O O . TRP A 1 75 ? 7.004 4.816 2.17 1 98.5 75 TRP A O 1
ATOM 630 N N . VAL A 1 76 ? 7.461 2.826 3.078 1 98.88 76 VAL A N 1
ATOM 631 C CA . VAL A 1 76 ? 6.086 2.354 3.191 1 98.88 76 VAL A CA 1
ATOM 632 C C . VAL A 1 76 ? 5.754 2.078 4.656 1 98.88 76 VAL A C 1
ATOM 634 O O . VAL A 1 76 ? 6.516 1.407 5.355 1 98.88 76 VAL A O 1
ATOM 637 N N . THR A 1 77 ? 4.699 2.65 5.133 1 98.88 77 THR A N 1
ATOM 638 C CA . THR A 1 77 ? 4.176 2.316 6.453 1 98.88 77 THR A CA 1
ATOM 639 C C . THR A 1 77 ? 2.809 1.648 6.336 1 98.88 77 THR A C 1
ATOM 641 O O . THR A 1 77 ? 1.926 2.146 5.637 1 98.88 77 THR A O 1
ATOM 644 N N . GLU A 1 78 ? 2.695 0.514 6.875 1 98.81 78 GLU A N 1
ATOM 645 C CA . GLU A 1 78 ? 1.414 -0.144 7.113 1 98.81 78 GLU A CA 1
ATOM 646 C C . GLU A 1 78 ? 0.913 0.122 8.531 1 98.81 78 GLU A C 1
ATOM 648 O O . GLU A 1 78 ? 1.668 -0.007 9.5 1 98.81 78 GLU A O 1
ATOM 653 N N . PHE A 1 79 ? -0.372 0.516 8.648 1 98.38 79 PHE A N 1
ATOM 654 C CA . PHE A 1 79 ? -0.916 0.79 9.977 1 98.38 79 PHE A CA 1
ATOM 655 C C . PHE A 1 79 ? -2.418 0.533 10.008 1 98.38 79 PHE A C 1
ATOM 657 O O . PHE A 1 79 ? -3.035 0.297 8.969 1 98.38 79 PHE A O 1
ATOM 664 N N . VAL A 1 80 ? -2.979 0.475 11.188 1 97.56 80 VAL A N 1
ATOM 665 C CA . VAL A 1 80 ? -4.422 0.409 11.398 1 97.56 80 VAL A CA 1
ATOM 666 C C . VAL A 1 80 ? -4.93 1.749 11.93 1 97.56 80 VAL A C 1
ATOM 668 O O . VAL A 1 80 ? -4.418 2.262 12.93 1 97.56 80 VAL A O 1
ATOM 671 N N . LEU A 1 81 ? -5.793 2.338 11.172 1 95.88 81 LEU A N 1
ATOM 672 C CA . LEU A 1 81 ? -6.488 3.557 11.578 1 95.88 81 LEU A CA 1
ATOM 673 C C . LEU A 1 81 ? -7.859 3.234 12.156 1 95.88 81 LEU A C 1
ATOM 675 O O . LEU A 1 81 ? -8.688 2.6 11.5 1 95.88 81 LEU A O 1
ATOM 679 N N . THR A 1 82 ? -8.07 3.58 13.383 1 93.5 82 THR A N 1
ATOM 680 C CA . THR A 1 82 ? -9.352 3.334 14.039 1 93.5 82 THR A CA 1
ATOM 681 C C . THR A 1 82 ? -10.117 4.641 14.25 1 93.5 82 THR A C 1
ATOM 683 O O . THR A 1 82 ? -9.594 5.578 14.852 1 93.5 82 THR A O 1
ATOM 686 N N . TYR A 1 83 ? -11.258 4.711 13.562 1 83.69 83 TYR A N 1
ATOM 687 C CA . TYR A 1 83 ? -12.203 5.801 13.766 1 83.69 83 TYR A CA 1
ATOM 688 C C . TYR A 1 83 ? -13.461 5.305 14.469 1 83.69 83 TYR A C 1
ATOM 690 O O . TYR A 1 83 ? -14.109 4.367 14.008 1 83.69 83 TYR A O 1
ATOM 698 N N . ASP A 1 84 ? -13.836 5.895 15.578 1 81.25 84 ASP A N 1
ATOM 699 C CA . ASP A 1 84 ? -15.031 5.516 16.328 1 81.25 84 ASP A CA 1
ATOM 700 C C . ASP A 1 84 ? -15.102 4 16.516 1 81.25 84 ASP A C 1
ATOM 702 O O . ASP A 1 84 ? -16.109 3.377 16.203 1 81.25 84 ASP A O 1
ATOM 706 N N . ASP A 1 85 ? -13.961 3.361 16.734 1 84.56 85 ASP A N 1
ATOM 707 C CA . ASP A 1 85 ? -13.797 1.961 17.109 1 84.56 85 ASP A CA 1
ATOM 708 C C . ASP A 1 85 ? -13.898 1.049 15.883 1 84.56 85 ASP A C 1
ATOM 710 O O . ASP A 1 85 ? -14.086 -0.162 16.016 1 84.56 85 ASP A O 1
ATOM 714 N N . ILE A 1 86 ? -13.969 1.631 14.773 1 87.69 86 ILE A N 1
ATOM 715 C CA . ILE A 1 86 ? -13.969 0.84 13.547 1 87.69 86 ILE A CA 1
ATOM 716 C C . ILE A 1 86 ? -12.586 0.892 12.898 1 87.69 86 ILE A C 1
ATOM 718 O O . ILE A 1 86 ? -12.148 1.948 12.43 1 87.69 86 ILE A O 1
ATOM 722 N N . PRO A 1 87 ? -11.914 -0.238 12.828 1 93.38 87 PRO A N 1
ATOM 723 C CA . PRO A 1 87 ? -10.555 -0.251 12.273 1 93.38 87 PRO A CA 1
ATOM 724 C C . PRO A 1 87 ? -10.547 -0.345 10.75 1 93.38 87 PRO A C 1
ATOM 726 O O . PRO A 1 87 ? -11.43 -0.977 10.164 1 93.38 87 PRO A O 1
ATOM 729 N N . SER A 1 88 ? -9.68 0.355 10.172 1 95.81 88 SER A N 1
ATOM 730 C CA . SER A 1 88 ? -9.312 0.229 8.766 1 95.81 88 SER A CA 1
ATOM 731 C C . SER A 1 88 ? -7.801 0.077 8.594 1 95.81 88 SER A C 1
ATOM 733 O O . SER A 1 88 ? -7.027 0.736 9.289 1 95.81 88 SER A O 1
ATOM 735 N N . TYR A 1 89 ? -7.422 -0.868 7.758 1 97.75 89 TYR A N 1
ATOM 736 C CA . TYR A 1 89 ? -6.012 -0.93 7.395 1 97.75 89 TYR A CA 1
ATOM 737 C C . TYR A 1 89 ? -5.637 0.221 6.469 1 97.75 89 TYR A C 1
ATOM 739 O O . TYR A 1 89 ? -6.473 0.716 5.711 1 97.75 89 TYR A O 1
ATOM 747 N N . ALA A 1 90 ? -4.418 0.622 6.586 1 98.12 90 ALA A N 1
ATOM 748 C CA . ALA A 1 90 ? -3.945 1.711 5.73 1 98.12 90 ALA A CA 1
ATOM 749 C C . ALA A 1 90 ? -2.498 1.488 5.309 1 98.12 90 ALA A C 1
ATOM 751 O O . ALA A 1 90 ? -1.723 0.856 6.031 1 98.12 90 ALA A O 1
ATOM 752 N N . VAL A 1 91 ? -2.162 1.923 4.113 1 98.81 91 VAL A N 1
ATOM 753 C CA . VAL A 1 91 ? -0.795 1.971 3.607 1 98.81 91 VAL A CA 1
ATOM 754 C C . VAL A 1 91 ? -0.436 3.404 3.223 1 98.81 91 VAL A C 1
ATOM 756 O O . VAL A 1 91 ? -1.192 4.074 2.516 1 98.81 91 VAL A O 1
ATOM 759 N N . SER A 1 92 ? 0.617 3.902 3.754 1 98.81 92 SER A N 1
ATOM 760 C CA . SER A 1 92 ? 1.199 5.176 3.342 1 98.81 92 SER A CA 1
ATOM 761 C C . SER A 1 92 ? 2.508 4.965 2.588 1 98.81 92 SER A C 1
ATOM 763 O O . SER A 1 92 ? 3.436 4.344 3.105 1 98.81 92 SER A O 1
ATOM 765 N N . ILE A 1 93 ? 2.576 5.383 1.359 1 98.88 93 ILE A N 1
ATOM 766 C CA . ILE A 1 93 ? 3.771 5.352 0.524 1 98.88 93 ILE A CA 1
ATOM 767 C C . ILE A 1 93 ? 4.383 6.75 0.444 1 98.88 93 ILE A C 1
ATOM 769 O O . ILE A 1 93 ? 3.775 7.668 -0.111 1 98.88 93 ILE A O 1
ATOM 773 N N . MET A 1 94 ? 5.586 6.918 1.002 1 98.81 94 MET A N 1
ATOM 774 C CA . MET A 1 94 ? 6.203 8.242 1.062 1 98.81 94 MET A CA 1
ATOM 775 C C . MET A 1 94 ? 7.512 8.266 0.281 1 98.81 94 MET A C 1
ATOM 777 O O . MET A 1 94 ? 8.367 7.398 0.468 1 98.81 94 MET A O 1
ATOM 781 N N . GLU A 1 95 ? 7.59 9.164 -0.616 1 98.62 95 GLU A N 1
ATOM 782 C CA . GLU A 1 95 ? 8.82 9.469 -1.344 1 98.62 95 GLU A CA 1
ATOM 783 C C . GLU A 1 95 ? 9.531 10.672 -0.747 1 98.62 95 GLU A C 1
ATOM 785 O O . GLU A 1 95 ? 8.93 11.734 -0.564 1 98.62 95 GLU A O 1
ATOM 790 N N . PHE A 1 96 ? 10.812 10.508 -0.495 1 98.06 96 PHE A N 1
ATOM 791 C CA . PHE A 1 96 ? 11.609 11.523 0.189 1 98.06 96 PHE A CA 1
ATOM 792 C C . PHE A 1 96 ? 12.578 12.195 -0.775 1 98.06 96 PHE A C 1
ATOM 794 O O . PHE A 1 96 ? 13.07 11.555 -1.707 1 98.06 96 PHE A O 1
ATOM 801 N N . ARG A 1 97 ? 12.812 13.422 -0.609 1 96.94 97 ARG A N 1
ATOM 802 C CA . ARG A 1 97 ? 13.906 14.203 -1.178 1 96.94 97 ARG A CA 1
ATOM 803 C C . ARG A 1 97 ? 14.586 15.055 -0.111 1 96.94 97 ARG A C 1
ATOM 805 O O . ARG A 1 97 ? 13.922 15.828 0.584 1 96.94 97 ARG A O 1
ATOM 812 N N . GLU A 1 98 ? 15.922 14.82 0.051 1 93.94 98 GLU A N 1
ATOM 813 C CA . GLU A 1 98 ? 16.719 15.57 1.026 1 93.94 98 GLU A CA 1
ATOM 814 C C . GLU A 1 98 ? 16.094 15.484 2.418 1 93.94 98 GLU A C 1
ATOM 816 O O . GLU A 1 98 ? 15.938 16.5 3.096 1 93.94 98 GLU A O 1
ATOM 821 N N . GLY A 1 99 ? 15.594 14.344 2.693 1 94.62 99 GLY A N 1
ATOM 822 C CA . GLY A 1 99 ? 15.18 14.047 4.051 1 94.62 99 GLY A CA 1
ATOM 823 C C . GLY A 1 99 ? 13.742 14.453 4.336 1 94.62 99 GLY A C 1
ATOM 824 O O . GLY A 1 99 ? 13.234 14.227 5.438 1 94.62 99 GLY A O 1
ATOM 825 N N . LEU A 1 100 ? 12.984 15 3.309 1 97.94 100 LEU A N 1
ATOM 826 C CA . LEU A 1 100 ? 11.602 15.414 3.494 1 97.94 100 LEU A CA 1
ATOM 827 C C . LEU A 1 100 ? 10.68 14.688 2.518 1 97.94 100 LEU A C 1
ATOM 829 O O . LEU A 1 100 ? 11.094 14.344 1.407 1 97.94 100 LEU A O 1
ATOM 833 N N . VAL A 1 101 ? 9.445 14.477 2.951 1 98.69 101 VAL A N 1
ATOM 834 C CA . VAL A 1 101 ? 8.461 13.844 2.082 1 98.69 101 VAL A CA 1
ATOM 835 C C . VAL A 1 101 ? 8.031 14.82 0.99 1 98.69 101 VAL A C 1
ATOM 837 O O . VAL A 1 101 ? 7.574 15.93 1.283 1 98.69 101 VAL A O 1
ATOM 840 N N . VAL A 1 102 ? 8.172 14.406 -0.235 1 98.81 102 VAL A N 1
ATOM 841 C CA . VAL A 1 102 ? 7.754 15.25 -1.353 1 98.81 102 VAL A CA 1
ATOM 842 C C . VAL A 1 102 ? 6.473 14.695 -1.965 1 98.81 102 VAL A C 1
ATOM 844 O O . VAL A 1 102 ? 5.719 15.422 -2.615 1 98.81 102 VAL A O 1
ATOM 847 N N . ASN A 1 103 ? 6.223 13.414 -1.815 1 98.81 103 ASN A N 1
ATOM 848 C CA . ASN A 1 103 ? 4.977 12.773 -2.23 1 98.81 103 ASN A CA 1
ATOM 849 C C . ASN A 1 103 ? 4.527 11.719 -1.222 1 98.81 103 ASN A C 1
ATOM 851 O O . ASN A 1 103 ? 5.344 10.938 -0.729 1 98.81 103 ASN A O 1
ATOM 855 N N . GLU A 1 104 ? 3.297 11.734 -0.822 1 98.88 104 GLU A N 1
ATOM 856 C CA . GLU A 1 104 ? 2.658 10.664 -0.062 1 98.88 104 GLU A CA 1
ATOM 857 C C . GLU A 1 104 ? 1.402 10.156 -0.768 1 98.88 104 GLU A C 1
ATOM 859 O O . GLU A 1 104 ? 0.602 10.953 -1.266 1 98.88 104 GLU A O 1
ATOM 864 N N . THR A 1 105 ? 1.275 8.945 -0.982 1 98.81 105 THR A N 1
ATOM 865 C CA . THR A 1 105 ? 0.054 8.281 -1.414 1 98.81 105 THR A CA 1
ATOM 866 C C . THR A 1 105 ? -0.49 7.379 -0.309 1 98.81 105 THR A C 1
ATOM 868 O O . THR A 1 105 ? 0.256 6.598 0.285 1 98.81 105 THR A O 1
ATOM 871 N N . GLN A 1 106 ? -1.772 7.492 0.04 1 98.56 106 GLN A N 1
ATOM 872 C CA . GLN A 1 106 ? -2.361 6.66 1.083 1 98.56 106 GLN A CA 1
ATOM 873 C C . GLN A 1 106 ? -3.549 5.867 0.547 1 98.56 106 GLN A C 1
ATOM 875 O O . GLN A 1 106 ? -4.34 6.379 -0.249 1 98.56 106 GLN A O 1
ATOM 880 N N . TYR A 1 107 ? -3.672 4.676 0.95 1 98.44 107 TYR A N 1
ATOM 881 C CA . TYR A 1 107 ? -4.805 3.787 0.713 1 98.44 107 TYR A CA 1
ATOM 882 C C . TYR A 1 107 ? -5.418 3.324 2.029 1 98.44 107 TYR A C 1
ATOM 884 O O . TYR A 1 107 ? -4.703 3.08 3.004 1 98.44 107 TYR A O 1
ATOM 892 N N . PHE A 1 108 ? -6.695 3.174 2.047 1 97.69 108 PHE A N 1
ATOM 893 C CA . PHE A 1 108 ? -7.453 2.67 3.186 1 97.69 108 PHE A CA 1
ATOM 894 C C . PHE A 1 108 ? -8.242 1.421 2.805 1 97.69 108 PHE A C 1
ATOM 896 O O . PHE A 1 108 ? -8.938 1.405 1.787 1 97.69 108 PHE A O 1
ATOM 903 N N . ALA A 1 109 ? -8.047 0.427 3.6 1 97.56 109 ALA A N 1
ATOM 904 C CA . ALA A 1 109 ? -8.523 -0.903 3.234 1 97.56 109 ALA A CA 1
ATOM 905 C C . ALA A 1 109 ? -9.281 -1.551 4.395 1 97.56 109 ALA A C 1
ATOM 907 O O . ALA A 1 109 ? -8.742 -1.67 5.5 1 97.56 109 ALA A O 1
ATOM 908 N N . ASP A 1 110 ? -10.523 -2.043 4.121 1 96.06 110 ASP A N 1
ATOM 909 C CA . ASP A 1 110 ? -11.3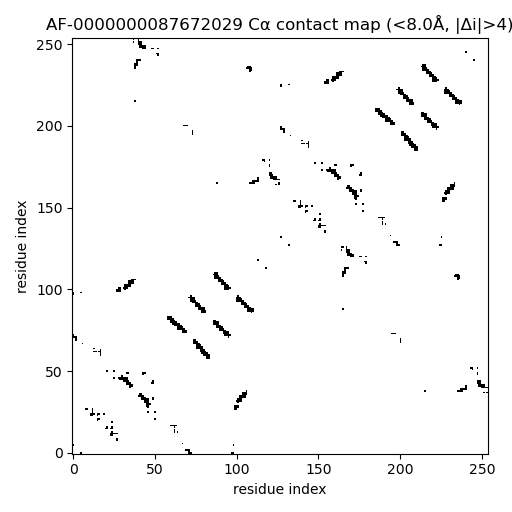36 -2.664 5.16 1 96.06 110 ASP A CA 1
ATOM 910 C C . ASP A 1 110 ? -10.992 -4.145 5.316 1 96.06 110 ASP A C 1
ATOM 912 O O . ASP A 1 110 ? -10.453 -4.762 4.395 1 96.06 110 ASP A O 1
ATOM 916 N N . ARG A 1 111 ? -11.281 -4.605 6.48 1 94.69 111 ARG A N 1
ATOM 917 C CA . ARG A 1 111 ? -11.219 -6.051 6.68 1 94.69 111 ARG A CA 1
ATOM 918 C C . ARG A 1 111 ? -12.148 -6.773 5.707 1 94.69 111 ARG A C 1
ATOM 920 O O . ARG A 1 111 ? -13.172 -6.23 5.293 1 94.69 111 ARG A O 1
ATOM 927 N N . PHE A 1 112 ? -11.758 -7.988 5.305 1 94.44 112 PHE A N 1
ATOM 928 C CA . PHE A 1 112 ? -12.664 -8.859 4.574 1 94.44 112 PHE A CA 1
ATOM 929 C C . PHE A 1 112 ? -12.547 -10.297 5.066 1 94.44 112 PHE A C 1
ATOM 931 O O . PHE A 1 112 ? -11.57 -10.656 5.727 1 94.44 112 PHE A O 1
ATOM 938 N N . ASP A 1 113 ? -13.508 -11.078 4.801 1 93.69 113 ASP A N 1
ATOM 939 C CA . ASP A 1 113 ? -13.508 -12.477 5.223 1 93.69 113 ASP A CA 1
ATOM 940 C C . ASP A 1 113 ? -12.562 -13.305 4.359 1 93.69 113 ASP A C 1
ATOM 942 O O . ASP A 1 113 ? -12.5 -13.125 3.143 1 93.69 113 ASP A O 1
ATOM 946 N N . PRO A 1 114 ? -11.805 -14.234 5.035 1 93.12 114 PRO A N 1
ATOM 947 C CA . PRO A 1 114 ? -10.992 -15.148 4.234 1 93.12 114 PRO A CA 1
ATOM 948 C C . PRO A 1 114 ? -11.828 -15.977 3.258 1 93.12 114 PRO A C 1
ATOM 950 O O . PRO A 1 114 ? -12.969 -16.328 3.562 1 93.12 114 PRO A O 1
ATOM 953 N N . ALA A 1 115 ? -11.156 -16.312 2.158 1 88.81 115 ALA A N 1
ATOM 954 C CA . ALA A 1 115 ? -11.852 -17.125 1.168 1 88.81 115 ALA A CA 1
ATOM 955 C C . ALA A 1 115 ? -11.867 -18.594 1.587 1 88.81 115 ALA A C 1
ATOM 957 O O . ALA A 1 115 ? -10.812 -19.203 1.786 1 88.81 115 ALA A O 1
ATOM 958 N N . PRO A 1 116 ? -13.047 -19.172 1.626 1 91.12 116 PRO A N 1
ATOM 959 C CA . PRO A 1 116 ? -13.102 -20.578 2.027 1 91.12 116 PRO A CA 1
ATOM 960 C C . PRO A 1 116 ? -12.336 -21.5 1.076 1 91.12 116 PRO A C 1
ATOM 962 O O . PRO A 1 116 ? -11.766 -22.5 1.508 1 91.12 116 PRO A O 1
ATOM 965 N N . SER A 1 117 ? -12.281 -21.172 -0.161 1 88.81 117 SER A N 1
ATOM 966 C CA . SER A 1 117 ? -11.695 -22.031 -1.181 1 88.81 117 SER A CA 1
ATOM 967 C C . SER A 1 117 ? -10.195 -22.219 -0.962 1 88.81 117 SER A C 1
ATOM 969 O O . SER A 1 117 ? -9.609 -23.203 -1.417 1 88.81 117 SER A O 1
ATOM 971 N N . ARG A 1 118 ? -9.594 -21.312 -0.244 1 93.31 118 ARG A N 1
ATOM 972 C CA . ARG A 1 118 ? -8.148 -21.438 -0.059 1 93.31 118 ARG A CA 1
ATOM 973 C C . ARG A 1 118 ? -7.805 -21.688 1.404 1 93.31 118 ARG A C 1
ATOM 975 O O . ARG A 1 118 ? -6.641 -21.594 1.799 1 93.31 118 ARG A O 1
ATOM 982 N N . ALA A 1 119 ? -8.75 -22.047 2.211 1 93.94 119 ALA A N 1
ATOM 983 C CA . ALA A 1 119 ? -8.57 -22.219 3.65 1 93.94 119 ALA A CA 1
ATOM 984 C C . ALA A 1 119 ? -7.488 -23.25 3.939 1 93.94 119 ALA A C 1
ATOM 986 O O . ALA A 1 119 ? -6.754 -23.141 4.926 1 93.94 119 ALA A O 1
ATOM 987 N N . HIS A 1 120 ? -7.309 -24.203 3.062 1 95.62 120 HIS A N 1
ATOM 988 C CA . HIS A 1 120 ? -6.359 -25.297 3.281 1 95.62 120 HIS A CA 1
ATOM 989 C C . HIS A 1 120 ? -4.93 -24.828 3.002 1 95.62 120 HIS A C 1
ATOM 991 O O . HIS A 1 120 ? -3.973 -25.531 3.352 1 95.62 120 HIS A O 1
ATOM 997 N N . LEU A 1 121 ? -4.738 -23.609 2.445 1 96.69 121 LEU A N 1
ATOM 998 C CA . LEU A 1 121 ? -3.426 -23.094 2.072 1 96.69 121 LEU A CA 1
ATOM 999 C C . LEU A 1 121 ? -2.963 -22.031 3.057 1 96.69 121 LEU A C 1
ATOM 1001 O O . LEU A 1 121 ? -1.814 -21.578 3.002 1 96.69 121 LEU A O 1
ATOM 1005 N N . VAL A 1 122 ? -3.873 -21.641 3.994 1 95.75 122 VAL A N 1
ATOM 1006 C CA . VAL A 1 122 ? -3.676 -20.375 4.711 1 95.75 122 VAL A CA 1
ATOM 1007 C C . VAL A 1 122 ? -3.369 -20.656 6.18 1 95.75 122 VAL A C 1
ATOM 1009 O O . VAL A 1 122 ? -3.994 -21.531 6.793 1 95.75 122 VAL A O 1
ATOM 1012 N N . GLU A 1 123 ? -2.307 -20.031 6.672 1 96.94 123 GLU A N 1
ATOM 1013 C CA . GLU A 1 123 ? -2.148 -19.812 8.109 1 96.94 123 GLU A CA 1
ATOM 1014 C C . GLU A 1 123 ? -2.896 -18.562 8.562 1 96.94 123 GLU A C 1
ATOM 1016 O O . GLU A 1 123 ? -2.738 -17.5 7.977 1 96.94 123 GLU A O 1
ATOM 1021 N N . ARG A 1 124 ? -3.738 -18.688 9.578 1 95.19 124 ARG A N 1
ATOM 1022 C CA . ARG A 1 124 ? -4.398 -17.516 10.148 1 95.19 124 ARG A CA 1
ATOM 1023 C C . ARG A 1 124 ? -3.455 -16.734 11.055 1 95.19 124 ARG A C 1
ATOM 1025 O O . AR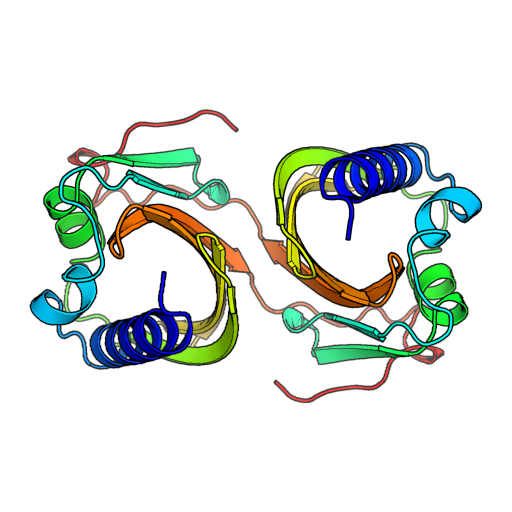G A 1 124 ? -2.842 -17.297 11.961 1 95.19 124 ARG A O 1
ATOM 1032 N N . VAL A 1 125 ? -3.311 -15.508 10.656 1 92.56 125 VAL A N 1
ATOM 1033 C CA . VAL A 1 125 ? -2.375 -14.688 11.43 1 92.56 125 VAL A CA 1
ATOM 1034 C C . VAL A 1 125 ? -3.117 -13.516 12.062 1 92.56 125 VAL A C 1
ATOM 1036 O O . VAL A 1 125 ? -4.066 -12.984 11.477 1 92.56 125 VAL A O 1
ATOM 1039 N N . GLY A 1 126 ? -3.607 -13.539 13.352 1 70.44 126 GLY A N 1
ATOM 1040 C CA . GLY A 1 126 ? -4.328 -12.516 14.094 1 70.44 126 GLY A CA 1
ATOM 1041 C C . GLY A 1 126 ? -3.748 -11.125 13.898 1 70.44 126 GLY A C 1
ATOM 1042 O O . GLY A 1 126 ? -2.543 -10.977 13.68 1 70.44 126 GLY A O 1
ATOM 1043 N N . GLY A 1 127 ? -4.504 -10.18 13.258 1 55.72 127 GLY A N 1
ATOM 1044 C CA . GLY A 1 127 ? -4.105 -8.781 13.25 1 55.72 127 GLY A CA 1
ATOM 1045 C C . GLY A 1 127 ? -4.211 -8.125 14.617 1 55.72 127 GLY A C 1
ATOM 1046 O O . GLY A 1 127 ? -4.844 -8.672 15.523 1 55.72 127 GLY A O 1
ATOM 1047 N N . MET B 1 1 ? 21.531 -5.273 -6.582 1 73.5 1 MET B N 1
ATOM 1048 C CA . MET B 1 1 ? 20.484 -5.723 -7.492 1 73.5 1 MET B CA 1
ATOM 1049 C C . MET B 1 1 ? 20.234 -4.688 -8.586 1 73.5 1 MET B C 1
ATOM 1051 O O . MET B 1 1 ? 20.375 -3.486 -8.352 1 73.5 1 MET B O 1
ATOM 1055 N N . ASP B 1 2 ? 20.078 -5.125 -9.867 1 92.12 2 ASP B N 1
ATOM 1056 C CA . ASP B 1 2 ? 19.812 -4.242 -11 1 92.12 2 ASP B CA 1
ATOM 1057 C C . ASP B 1 2 ? 18.359 -3.795 -11.016 1 92.12 2 ASP B C 1
ATOM 1059 O O . ASP B 1 2 ? 17.469 -4.578 -11.359 1 92.12 2 ASP B O 1
ATOM 1063 N N . ASP B 1 3 ? 18.141 -2.529 -10.617 1 95.12 3 ASP B N 1
ATOM 1064 C CA . ASP B 1 3 ? 16.797 -1.989 -10.477 1 95.12 3 ASP B CA 1
ATOM 1065 C C . ASP B 1 3 ? 16.016 -2.09 -11.789 1 95.12 3 ASP B C 1
ATOM 1067 O O . ASP B 1 3 ? 14.812 -2.33 -11.781 1 95.12 3 ASP B O 1
ATOM 1071 N N . ARG B 1 4 ? 16.688 -1.879 -12.867 1 95.75 4 ARG B N 1
ATOM 1072 C CA . ARG B 1 4 ? 16.047 -1.962 -14.172 1 95.75 4 ARG B CA 1
ATOM 1073 C C . ARG B 1 4 ? 15.531 -3.375 -14.445 1 95.75 4 ARG B C 1
ATOM 1075 O O . ARG B 1 4 ? 14.43 -3.553 -14.969 1 95.75 4 ARG B O 1
ATOM 1082 N N . ALA B 1 5 ? 16.312 -4.375 -14.094 1 96.06 5 ALA B N 1
ATOM 1083 C CA . ALA B 1 5 ? 15.922 -5.77 -14.281 1 96.06 5 ALA B CA 1
ATOM 1084 C C . ALA B 1 5 ? 14.719 -6.125 -13.414 1 96.06 5 ALA B C 1
ATOM 1086 O O . ALA B 1 5 ? 13.812 -6.84 -13.859 1 96.06 5 ALA B O 1
ATOM 1087 N N . VAL B 1 6 ? 14.711 -5.656 -12.172 1 96.88 6 VAL B N 1
ATOM 1088 C CA . VAL B 1 6 ? 13.609 -5.93 -11.258 1 96.88 6 VAL B CA 1
ATOM 1089 C C . VAL B 1 6 ? 12.328 -5.277 -11.781 1 96.88 6 VAL B C 1
ATOM 1091 O O . VAL B 1 6 ? 11.258 -5.895 -11.773 1 96.88 6 VAL B O 1
ATOM 1094 N N . ARG B 1 7 ? 12.398 -4.031 -12.273 1 97.12 7 ARG B N 1
ATOM 1095 C CA . ARG B 1 7 ? 11.234 -3.336 -12.812 1 97.12 7 ARG B CA 1
ATOM 1096 C C . ARG B 1 7 ? 10.648 -4.094 -14 1 97.12 7 ARG B C 1
ATOM 1098 O O . ARG B 1 7 ? 9.43 -4.25 -14.102 1 97.12 7 ARG B O 1
ATOM 1105 N N . ILE B 1 8 ? 11.5 -4.555 -14.883 1 97.12 8 ILE B N 1
ATOM 1106 C CA . ILE B 1 8 ? 11.062 -5.324 -16.047 1 97.12 8 ILE B CA 1
ATOM 1107 C C . ILE B 1 8 ? 10.359 -6.598 -15.578 1 97.12 8 ILE B C 1
ATOM 1109 O O . ILE B 1 8 ? 9.305 -6.965 -16.109 1 97.12 8 ILE B O 1
ATOM 1113 N N . ALA B 1 9 ? 10.945 -7.289 -14.57 1 97.56 9 ALA B N 1
ATOM 1114 C CA . ALA B 1 9 ? 10.344 -8.5 -14.023 1 97.56 9 ALA B CA 1
ATOM 1115 C C . ALA B 1 9 ? 8.969 -8.219 -13.438 1 97.56 9 ALA B C 1
ATOM 1117 O O . ALA B 1 9 ? 8.039 -9.016 -13.586 1 97.56 9 ALA B O 1
ATOM 1118 N N . LEU B 1 10 ? 8.82 -7.098 -12.758 1 98.44 10 LEU B N 1
ATOM 1119 C CA . LEU B 1 10 ? 7.543 -6.711 -12.164 1 98.44 10 LEU B CA 1
ATOM 1120 C C . LEU B 1 10 ? 6.508 -6.41 -13.242 1 98.44 10 LEU B C 1
ATOM 1122 O O . LEU B 1 10 ? 5.348 -6.809 -13.125 1 98.44 10 LEU B O 1
ATOM 1126 N N . GLU B 1 11 ? 6.93 -5.66 -14.266 1 98.25 11 GLU B N 1
ATOM 1127 C CA . GLU B 1 11 ? 6.027 -5.391 -15.375 1 98.25 11 GLU B CA 1
ATOM 1128 C C . GLU B 1 11 ? 5.547 -6.684 -16.031 1 98.25 11 GLU B C 1
ATOM 1130 O O . GLU B 1 11 ? 4.355 -6.844 -16.297 1 98.25 11 GLU B O 1
ATOM 1135 N N . ARG B 1 12 ? 6.445 -7.617 -16.234 1 98.19 12 ARG B N 1
ATOM 1136 C CA . ARG B 1 12 ? 6.105 -8.922 -16.781 1 98.19 12 ARG B CA 1
ATOM 1137 C C . ARG B 1 12 ? 5.156 -9.68 -15.852 1 98.19 12 ARG B C 1
ATOM 1139 O O . ARG B 1 12 ? 4.223 -10.336 -16.312 1 98.19 12 ARG B O 1
ATOM 1146 N N . HIS B 1 13 ? 5.395 -9.602 -14.562 1 98.25 13 HIS B N 1
ATOM 1147 C CA . HIS B 1 13 ? 4.562 -10.25 -13.555 1 98.25 13 HIS B CA 1
ATOM 1148 C C . HIS B 1 13 ? 3.123 -9.758 -13.625 1 98.25 13 HIS B C 1
ATOM 1150 O O . HIS B 1 13 ? 2.189 -10.562 -13.68 1 98.25 13 HIS B O 1
ATOM 1156 N N . TRP B 1 14 ? 2.926 -8.492 -13.688 1 98 14 TRP B N 1
ATOM 1157 C CA . TRP B 1 14 ? 1.577 -7.938 -13.672 1 98 14 TRP B CA 1
ATOM 1158 C C . TRP B 1 14 ? 0.884 -8.141 -15.016 1 98 14 TRP B C 1
ATOM 1160 O O . TRP B 1 14 ? -0.333 -8.32 -15.07 1 98 14 TRP B O 1
ATOM 1170 N N . GLU B 1 15 ? 1.64 -8.055 -16.109 1 97.62 15 GLU B N 1
ATOM 1171 C CA . GLU B 1 15 ? 1.08 -8.414 -17.406 1 97.62 15 GLU B CA 1
ATOM 1172 C C . GLU B 1 15 ? 0.582 -9.859 -17.406 1 97.62 15 GLU B C 1
ATOM 1174 O O . GLU B 1 15 ? -0.492 -10.148 -17.953 1 97.62 15 GLU B O 1
ATOM 1179 N N . ALA B 1 16 ? 1.359 -10.766 -16.828 1 96.19 16 ALA B N 1
ATOM 1180 C CA . ALA B 1 16 ? 0.973 -12.172 -16.719 1 96.19 16 ALA B CA 1
ATOM 1181 C C . ALA B 1 16 ? -0.266 -12.328 -15.844 1 96.19 16 ALA B C 1
ATOM 1183 O O . ALA B 1 16 ? -1.142 -13.148 -16.141 1 96.19 16 ALA B O 1
ATOM 1184 N N . SER B 1 17 ? -0.326 -11.609 -14.719 1 95.19 17 SER B N 1
ATOM 1185 C CA . SER B 1 17 ? -1.514 -11.609 -13.867 1 95.19 17 SER B CA 1
ATOM 1186 C C . SER B 1 17 ? -2.756 -11.211 -14.656 1 95.19 17 SER B C 1
ATOM 1188 O O . SER B 1 17 ? -3.793 -11.867 -14.57 1 95.19 17 SER B O 1
ATOM 1190 N N . ASP B 1 18 ? -2.68 -10.18 -15.477 1 94.88 18 ASP B N 1
ATOM 1191 C CA . ASP B 1 18 ? -3.793 -9.688 -16.281 1 94.88 18 ASP B CA 1
ATOM 1192 C C . ASP B 1 18 ? -4.199 -10.711 -17.344 1 94.88 18 ASP B C 1
ATOM 1194 O O . ASP B 1 18 ? -5.379 -10.844 -17.672 1 94.88 18 ASP B O 1
ATOM 1198 N N . ALA B 1 19 ? -3.258 -11.477 -17.875 1 93.25 19 ALA B N 1
ATOM 1199 C CA . ALA B 1 19 ? -3.486 -12.469 -18.938 1 93.25 19 ALA B CA 1
ATOM 1200 C C . ALA B 1 19 ? -3.844 -13.828 -18.344 1 93.25 19 ALA B C 1
ATOM 1202 O O . ALA B 1 19 ? -4.066 -14.789 -19.078 1 93.25 19 ALA B O 1
ATOM 1203 N N . SER B 1 20 ? -3.785 -13.961 -17.047 1 91 20 SER B N 1
ATOM 1204 C CA . SER B 1 20 ? -4.027 -15.227 -16.359 1 91 20 SER B CA 1
ATOM 1205 C C . SER B 1 20 ? -3.004 -16.281 -16.766 1 91 20 SER B C 1
ATOM 1207 O O . SER B 1 20 ? -3.348 -17.453 -16.922 1 91 20 SER B O 1
ATOM 1209 N N . ASP B 1 21 ? -1.879 -15.797 -17.078 1 92.5 21 ASP B N 1
ATOM 1210 C CA . ASP B 1 21 ? -0.738 -16.688 -17.281 1 92.5 21 ASP B CA 1
ATOM 1211 C C . ASP B 1 21 ? -0.061 -17.016 -15.945 1 92.5 21 ASP B C 1
ATOM 1213 O O . ASP B 1 21 ? 0.937 -16.391 -15.578 1 92.5 21 ASP B O 1
ATOM 1217 N N . PHE B 1 22 ? -0.481 -18.016 -15.242 1 90.88 22 PHE B N 1
ATOM 1218 C CA . PHE B 1 22 ? -0.097 -18.312 -13.867 1 90.88 22 PHE B CA 1
ATOM 1219 C C . PHE B 1 22 ? 1.358 -18.75 -13.797 1 90.88 22 PHE B C 1
ATOM 1221 O O . PHE B 1 22 ? 2.051 -18.484 -12.82 1 90.88 22 PHE B O 1
ATOM 1228 N N . LYS B 1 23 ? 1.796 -19.453 -14.773 1 92.81 23 LYS B N 1
ATOM 1229 C CA . LYS B 1 23 ? 3.188 -19.891 -14.773 1 92.81 23 LYS B CA 1
ATOM 1230 C C . LYS B 1 23 ? 4.141 -18.703 -14.734 1 92.81 23 LYS B C 1
ATOM 1232 O O . LYS B 1 23 ? 4.988 -18.609 -13.844 1 92.81 23 LYS B O 1
ATOM 1237 N N . VAL B 1 24 ? 3.996 -17.766 -15.633 1 95.69 24 VAL B N 1
ATOM 1238 C CA . VAL B 1 24 ? 4.859 -16.594 -15.711 1 95.69 24 VAL B CA 1
ATOM 1239 C C . VAL B 1 24 ? 4.652 -15.719 -14.484 1 95.69 24 VAL B C 1
ATOM 1241 O O . VAL B 1 24 ? 5.617 -15.172 -13.938 1 95.69 24 VAL B O 1
ATOM 1244 N N . GLU B 1 25 ? 3.398 -15.539 -13.992 1 96.12 25 GLU B N 1
ATOM 1245 C CA . GLU B 1 25 ? 3.074 -14.727 -12.828 1 96.12 25 GLU B CA 1
ATOM 1246 C C . GLU B 1 25 ? 3.889 -15.148 -11.609 1 96.12 25 GLU B C 1
ATOM 1248 O O . GLU B 1 25 ? 4.289 -14.312 -10.797 1 96.12 25 GLU B O 1
ATOM 1253 N N . HIS B 1 26 ? 4.188 -16.422 -11.539 1 96.5 26 HIS B N 1
ATOM 1254 C CA . HIS B 1 26 ? 4.742 -16.906 -10.273 1 96.5 26 HIS B CA 1
ATOM 1255 C C . HIS B 1 26 ? 6.254 -17.062 -10.359 1 96.5 26 HIS B C 1
ATOM 1257 O O . HIS B 1 26 ? 6.906 -17.406 -9.367 1 96.5 26 HIS B O 1
ATOM 1263 N N . GLU B 1 27 ? 6.855 -16.812 -11.516 1 96.62 27 GLU B N 1
ATOM 1264 C CA . GLU B 1 27 ? 8.297 -16.938 -11.727 1 96.62 27 GLU B CA 1
ATOM 1265 C C . GLU B 1 27 ? 9.07 -15.953 -10.867 1 96.62 27 GLU B C 1
ATOM 1267 O O . GLU B 1 27 ? 10.25 -16.172 -10.562 1 96.62 27 GLU B O 1
ATOM 1272 N N . ILE B 1 28 ? 8.461 -14.922 -10.43 1 98.19 28 ILE B N 1
ATOM 1273 C CA . ILE B 1 28 ? 9.125 -13.844 -9.711 1 98.19 28 ILE B CA 1
ATOM 1274 C C . ILE B 1 28 ? 9.367 -14.25 -8.258 1 98.19 28 ILE B C 1
ATOM 1276 O O . ILE B 1 28 ? 10.164 -13.633 -7.559 1 98.19 28 ILE B O 1
ATOM 1280 N N . TYR B 1 29 ? 8.719 -15.359 -7.801 1 98.56 29 TYR B N 1
ATOM 1281 C CA . TYR B 1 29 ? 8.711 -15.695 -6.379 1 98.56 29 TYR B CA 1
ATOM 1282 C C . TYR B 1 29 ? 9.82 -16.688 -6.055 1 98.56 29 TYR B C 1
ATOM 1284 O O . TYR B 1 29 ? 10.086 -17.609 -6.828 1 98.56 29 TYR B O 1
ATOM 1292 N N . HIS B 1 30 ? 10.477 -16.484 -4.941 1 98.69 30 HIS B N 1
ATOM 1293 C CA . HIS B 1 30 ? 11.289 -17.516 -4.324 1 98.69 30 HIS B CA 1
ATOM 1294 C C . HIS B 1 30 ? 10.453 -18.734 -3.961 1 98.69 30 HIS B C 1
ATOM 1296 O O . HIS B 1 30 ? 9.258 -18.609 -3.676 1 98.69 30 HIS B O 1
ATOM 1302 N N . GLU B 1 31 ? 11.031 -19.875 -3.896 1 98.25 31 GLU B N 1
ATOM 1303 C CA . GLU B 1 31 ? 10.312 -21.109 -3.576 1 98.25 31 GLU B CA 1
ATOM 1304 C C . GLU B 1 31 ? 9.664 -21.031 -2.195 1 98.25 31 GLU B C 1
ATOM 1306 O O . GLU B 1 31 ? 8.602 -21.594 -1.967 1 98.25 31 GLU B O 1
ATOM 1311 N N . ASP B 1 32 ? 10.32 -20.234 -1.286 1 98.38 32 ASP B N 1
ATOM 1312 C CA . ASP B 1 32 ? 9.836 -20.125 0.087 1 98.38 32 ASP B CA 1
ATOM 1313 C C . ASP B 1 32 ? 9.141 -18.781 0.324 1 98.38 32 ASP B C 1
ATOM 1315 O O . ASP B 1 32 ? 9.07 -18.312 1.458 1 98.38 32 ASP B O 1
ATOM 1319 N N . ALA B 1 33 ? 8.742 -18.125 -0.737 1 98.88 33 ALA B N 1
ATOM 1320 C CA . ALA B 1 33 ? 8.086 -16.828 -0.604 1 98.88 33 ALA B CA 1
ATOM 1321 C C . ALA B 1 33 ? 6.879 -16.922 0.323 1 98.88 33 ALA B C 1
ATOM 1323 O O . ALA B 1 33 ? 6.25 -17.969 0.435 1 98.88 33 ALA B O 1
ATOM 1324 N N . VAL B 1 34 ? 6.574 -15.875 1.014 1 98.81 34 VAL B N 1
ATOM 1325 C CA . VAL B 1 34 ? 5.422 -15.75 1.899 1 98.81 34 VAL B CA 1
ATOM 1326 C C . VAL B 1 34 ? 4.52 -14.617 1.416 1 98.81 34 VAL B C 1
ATOM 1328 O O . VAL B 1 34 ? 5 -13.539 1.046 1 98.81 34 VAL B O 1
ATOM 1331 N N . LEU B 1 35 ? 3.178 -14.844 1.339 1 98.56 35 LEU B N 1
ATOM 1332 C CA . LEU B 1 35 ? 2.168 -13.852 0.989 1 98.56 35 LEU B CA 1
ATOM 1333 C C . LEU B 1 35 ? 1.259 -13.555 2.178 1 98.56 35 LEU B C 1
ATOM 1335 O O . LEU B 1 35 ? 0.691 -14.477 2.771 1 98.56 35 LEU B O 1
ATOM 1339 N N . ASP B 1 36 ? 1.181 -12.32 2.527 1 98.44 36 ASP B N 1
ATOM 1340 C CA . ASP B 1 36 ? 0.332 -11.875 3.629 1 98.44 36 ASP B CA 1
ATOM 1341 C C . ASP B 1 36 ? -0.855 -11.062 3.113 1 98.44 36 ASP B C 1
ATOM 1343 O O . ASP B 1 36 ? -0.692 -10.18 2.268 1 98.44 36 ASP B O 1
ATOM 1347 N N . TYR B 1 37 ? -2.033 -11.398 3.545 1 97.69 37 TYR B N 1
ATOM 1348 C CA . TYR B 1 37 ? -3.242 -10.586 3.455 1 97.69 37 TYR B CA 1
ATOM 1349 C C . TYR B 1 37 ? -3.676 -10.094 4.832 1 97.69 37 TYR B C 1
ATOM 1351 O O . TYR B 1 37 ? -4.531 -10.711 5.473 1 97.69 37 TYR B O 1
ATOM 1359 N N . PRO B 1 38 ? -3.121 -8.93 5.227 1 97.69 38 PRO B N 1
ATOM 1360 C CA . PRO B 1 38 ? -3.43 -8.477 6.586 1 97.69 38 PRO B CA 1
ATOM 1361 C C . PRO B 1 38 ? -4.926 -8.273 6.812 1 97.69 38 PRO B C 1
ATOM 1363 O O . PRO B 1 38 ? -5.434 -8.555 7.902 1 97.69 38 PRO B O 1
ATOM 1366 N N . GLN B 1 39 ? -5.684 -7.918 5.797 1 97.25 39 GLN B N 1
ATOM 1367 C CA . GLN B 1 39 ? -7.098 -7.59 5.938 1 97.25 39 GLN B CA 1
ATOM 1368 C C . GLN B 1 39 ? -7.91 -8.812 6.34 1 97.25 39 GLN B C 1
ATOM 1370 O O . GLN B 1 39 ? -8.914 -8.695 7.043 1 97.25 39 GLN B O 1
ATOM 1375 N N . SER B 1 40 ? -7.512 -9.961 5.891 1 96.5 40 SER B N 1
ATOM 1376 C CA . SER B 1 40 ? -8.234 -11.188 6.203 1 96.5 40 SER B CA 1
ATOM 1377 C C . SER B 1 40 ? -7.484 -12.023 7.238 1 96.5 40 SER B C 1
ATOM 1379 O O . SER B 1 40 ? -7.961 -13.078 7.656 1 96.5 40 SER B O 1
ATOM 1381 N N . GLY B 1 41 ? -6.309 -11.539 7.633 1 96.75 41 GLY B N 1
ATOM 1382 C CA . GLY B 1 41 ? -5.504 -12.281 8.594 1 96.75 41 GLY B CA 1
ATOM 1383 C C . GLY B 1 41 ? -4.965 -13.586 8.031 1 96.75 41 GLY B C 1
ATOM 1384 O O . GLY B 1 41 ? -4.906 -14.586 8.742 1 96.75 41 GLY B O 1
ATOM 1385 N N . GLU B 1 42 ? -4.648 -13.594 6.68 1 97.88 42 GLU B N 1
ATOM 1386 C CA . GLU B 1 42 ? -4.184 -14.805 6.016 1 97.88 42 GLU B CA 1
ATOM 1387 C C . GLU B 1 42 ? -2.703 -14.703 5.656 1 97.88 42 GLU B C 1
ATOM 1389 O O . GLU B 1 42 ? -2.234 -13.648 5.23 1 97.88 42 GLU B O 1
ATOM 1394 N N . ARG B 1 43 ? -1.997 -15.797 5.895 1 98.62 43 ARG B N 1
ATOM 1395 C CA . ARG B 1 43 ? -0.619 -15.969 5.449 1 98.62 43 ARG B CA 1
ATOM 1396 C C . ARG B 1 43 ? -0.454 -17.266 4.664 1 98.62 43 ARG B C 1
ATOM 1398 O O . ARG B 1 43 ? -0.894 -18.328 5.105 1 98.62 43 ARG B O 1
ATOM 1405 N N . ILE B 1 44 ? 0.108 -17.172 3.51 1 98.38 44 ILE B N 1
ATOM 1406 C CA . ILE B 1 44 ? 0.327 -18.328 2.648 1 98.38 44 ILE B CA 1
ATOM 1407 C C . ILE B 1 44 ? 1.825 -18.547 2.455 1 98.38 44 ILE B C 1
ATOM 1409 O O . ILE B 1 44 ? 2.551 -17.625 2.068 1 98.38 44 ILE B O 1
ATOM 1413 N N . HIS B 1 45 ? 2.297 -19.766 2.732 1 98.62 45 HIS B N 1
ATOM 1414 C CA . HIS B 1 45 ? 3.717 -20.094 2.654 1 98.62 45 HIS B CA 1
ATOM 1415 C C . HIS B 1 45 ? 4.027 -20.891 1.39 1 98.62 45 HIS B C 1
ATOM 1417 O O . HIS B 1 45 ? 3.4 -21.906 1.125 1 98.62 45 HIS B O 1
ATOM 1423 N N . GLY B 1 46 ? 5.016 -20.391 0.657 1 98.56 46 GLY B N 1
ATOM 1424 C CA . GLY B 1 46 ? 5.535 -21.156 -0.465 1 98.56 46 GLY B CA 1
ATOM 1425 C C . GLY B 1 46 ? 4.953 -20.719 -1.799 1 98.56 46 GLY B C 1
ATOM 1426 O O . GLY B 1 46 ? 3.75 -20.469 -1.905 1 98.56 46 GLY B O 1
ATOM 1427 N N . ARG B 1 47 ? 5.844 -20.688 -2.812 1 98.06 47 ARG B N 1
ATOM 1428 C CA . ARG B 1 47 ? 5.461 -20.281 -4.16 1 98.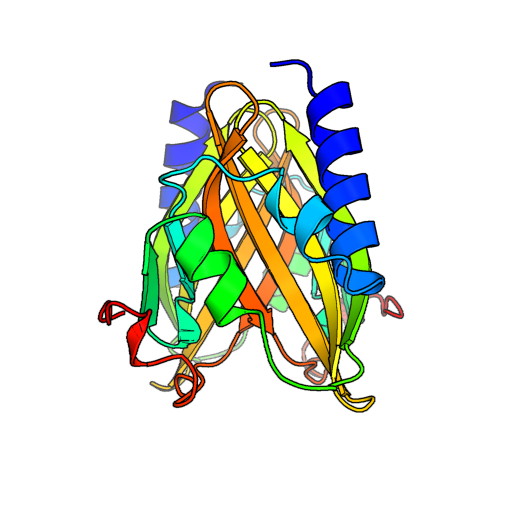06 47 ARG B CA 1
ATOM 1429 C C . ARG B 1 47 ? 4.305 -21.141 -4.68 1 98.06 47 ARG B C 1
ATOM 1431 O O . ARG B 1 47 ? 3.357 -20.609 -5.27 1 98.06 47 ARG B O 1
ATOM 1438 N N . ARG B 1 48 ? 4.293 -22.422 -4.492 1 96.56 48 ARG B N 1
ATOM 1439 C CA . ARG B 1 48 ? 3.26 -23.312 -4.992 1 96.56 48 ARG B CA 1
ATOM 1440 C C . ARG B 1 48 ? 1.91 -23.016 -4.352 1 96.56 48 ARG B C 1
ATOM 1442 O O . ARG B 1 48 ? 0.892 -22.938 -5.043 1 96.56 48 ARG B O 1
ATOM 1449 N N . ASN B 1 49 ? 1.884 -22.844 -3.027 1 97.25 49 ASN B N 1
ATOM 1450 C CA . ASN B 1 49 ? 0.646 -22.516 -2.324 1 97.25 49 ASN B CA 1
ATOM 1451 C C . ASN B 1 49 ? 0.096 -21.156 -2.748 1 97.25 49 ASN B C 1
ATOM 1453 O O . ASN B 1 49 ? -1.117 -21 -2.883 1 97.25 49 ASN B O 1
ATOM 1457 N N . ILE B 1 50 ? 0.995 -20.188 -2.926 1 97.19 50 ILE B N 1
ATOM 1458 C CA . ILE B 1 50 ? 0.578 -18.875 -3.402 1 97.19 50 ILE B CA 1
ATOM 1459 C C . ILE B 1 50 ? -0.102 -19.016 -4.762 1 97.19 50 ILE B C 1
ATOM 1461 O O . ILE B 1 50 ? -1.188 -18.469 -4.98 1 97.19 50 ILE B O 1
ATOM 1465 N N . GLN B 1 51 ? 0.5 -19.781 -5.629 1 94.12 51 GLN B N 1
ATOM 1466 C CA . GLN B 1 51 ? -0.072 -20 -6.953 1 94.12 51 GLN B CA 1
ATOM 1467 C C . GLN B 1 51 ? -1.442 -20.672 -6.855 1 94.12 51 GLN B C 1
ATOM 1469 O O . GLN B 1 51 ? -2.396 -20.234 -7.504 1 94.12 51 GLN B O 1
ATOM 1474 N N . GLU B 1 52 ? -1.565 -21.641 -6.059 1 93.44 52 GLU B N 1
ATOM 1475 C CA . GLU B 1 52 ? -2.824 -22.359 -5.902 1 93.44 52 GLU B CA 1
ATOM 1476 C C . GLU B 1 52 ? -3.906 -21.469 -5.312 1 93.44 52 GLU B C 1
ATOM 1478 O O . GLU B 1 52 ? -5.078 -21.562 -5.684 1 93.44 52 GLU B O 1
ATOM 1483 N N . SER B 1 53 ? -3.518 -20.656 -4.422 1 93.44 53 SER B N 1
ATOM 1484 C CA . SER B 1 53 ? -4.48 -19.797 -3.742 1 93.44 53 SER B CA 1
ATOM 1485 C C . SER B 1 53 ? -5.094 -18.781 -4.703 1 93.44 53 SER B C 1
ATOM 1487 O O . SER B 1 53 ? -6.184 -18.266 -4.453 1 93.44 53 SER B O 1
ATOM 1489 N N . ARG B 1 54 ? -4.348 -18.438 -5.715 1 89.75 54 ARG B N 1
ATOM 1490 C CA . ARG B 1 54 ? -4.793 -17.406 -6.652 1 89.75 54 ARG B CA 1
ATOM 1491 C C . ARG B 1 54 ? -5.527 -18.031 -7.836 1 89.75 54 ARG B C 1
ATOM 1493 O O . ARG B 1 54 ? -6.07 -17.312 -8.68 1 89.75 54 ARG B O 1
ATOM 1500 N N . PHE B 1 55 ? -5.445 -19.484 -7.793 1 76.19 55 PHE B N 1
ATOM 1501 C CA . PHE B 1 55 ? -6.117 -20.203 -8.875 1 76.19 55 PHE B CA 1
ATOM 1502 C C . PHE B 1 55 ? -7.629 -20.172 -8.672 1 76.19 55 PHE B C 1
ATOM 1504 O O . PHE B 1 55 ? -8.148 -20.797 -7.746 1 76.19 55 PHE B O 1
ATOM 1511 N N . VAL B 1 56 ? -8.203 -19.047 -8.766 1 63.44 56 VAL B N 1
ATOM 1512 C CA . VAL B 1 56 ? -9.656 -19.047 -8.695 1 63.44 56 VAL B CA 1
ATOM 1513 C C . VAL B 1 56 ? -10.25 -19.281 -10.078 1 63.44 56 VAL B C 1
ATOM 1515 O O . VAL B 1 56 ? -9.656 -18.891 -11.086 1 63.44 56 VAL B O 1
ATOM 1518 N N . GLN B 1 57 ? -11.109 -20.422 -10.352 1 53.94 57 GLN B N 1
ATOM 1519 C CA . GLN B 1 57 ? -11.852 -20.75 -11.57 1 53.94 57 GLN B CA 1
ATOM 1520 C C . GLN B 1 57 ? -12.312 -19.469 -12.281 1 53.94 57 GLN B C 1
ATOM 1522 O O . GLN B 1 57 ? -12.297 -18.391 -11.695 1 53.94 57 GLN B O 1
ATOM 1527 N N . PRO B 1 58 ? -13.25 -19.594 -13.398 1 52.69 58 PRO B N 1
ATOM 1528 C CA . PRO B 1 58 ? -13.344 -18.688 -14.539 1 52.69 58 PRO B CA 1
ATOM 1529 C C . PRO B 1 58 ? -13.586 -17.234 -14.117 1 52.69 58 PRO B C 1
ATOM 1531 O O . PRO B 1 58 ? -13.789 -16.375 -14.977 1 52.69 58 PRO B O 1
ATOM 1534 N N . ASN B 1 59 ? -12.852 -16.578 -13.133 1 59.84 59 ASN B N 1
ATOM 1535 C CA . ASN B 1 59 ? -13.32 -15.211 -12.977 1 59.84 59 ASN B CA 1
ATOM 1536 C C . ASN B 1 59 ? -12.484 -14.234 -13.797 1 59.84 59 ASN B C 1
ATOM 1538 O O . ASN B 1 59 ? -11.32 -14.5 -14.102 1 59.84 59 ASN B O 1
ATOM 1542 N N . LYS B 1 60 ? -13.133 -13.477 -14.68 1 72.31 60 LYS B N 1
ATOM 1543 C CA . LYS B 1 60 ? -12.547 -12.422 -15.492 1 72.31 60 LYS B CA 1
ATOM 1544 C C . LYS B 1 60 ? -11.953 -11.32 -14.617 1 72.31 60 LYS B C 1
ATOM 1546 O O . LYS B 1 60 ? -12.68 -10.477 -14.094 1 72.31 60 LYS B O 1
ATOM 1551 N N . LYS B 1 61 ? -10.633 -11.453 -14.203 1 86.94 61 LYS B N 1
ATOM 1552 C CA . LYS B 1 61 ? -9.914 -10.406 -13.477 1 86.94 61 LYS B CA 1
ATOM 1553 C C . LYS B 1 61 ? -9.062 -9.57 -14.43 1 86.94 61 LYS B C 1
ATOM 1555 O O . LYS B 1 61 ? -8.484 -10.102 -15.383 1 86.94 61 LYS B O 1
ATOM 1560 N N . ARG B 1 62 ? -9.18 -8.352 -14.227 1 92.94 62 ARG B N 1
ATOM 1561 C CA . ARG B 1 62 ? -8.32 -7.422 -14.953 1 92.94 62 ARG B CA 1
ATOM 1562 C C . ARG B 1 62 ? -7.418 -6.648 -13.992 1 92.94 62 ARG B C 1
ATOM 1564 O O . ARG B 1 62 ? -7.871 -6.172 -12.953 1 92.94 62 ARG B O 1
ATOM 1571 N N . PHE B 1 63 ? -6.125 -6.684 -14.266 1 95.88 63 PHE B N 1
ATOM 1572 C CA . PHE B 1 63 ? -5.137 -5.906 -13.523 1 95.88 63 PHE B CA 1
ATOM 1573 C C . PHE B 1 63 ? -4.688 -4.691 -14.328 1 95.88 63 PHE B C 1
ATOM 1575 O O . PHE B 1 63 ? -4.238 -4.828 -15.469 1 95.88 63 PHE B O 1
ATOM 1582 N N . ALA B 1 64 ? -4.844 -3.527 -13.82 1 97 64 ALA B N 1
ATOM 1583 C CA . ALA B 1 64 ? -4.34 -2.295 -14.422 1 97 64 ALA B CA 1
ATOM 1584 C C . ALA B 1 64 ? -3.346 -1.601 -13.492 1 97 64 ALA B C 1
ATOM 1586 O O . ALA B 1 64 ? -3.736 -1.004 -12.492 1 97 64 ALA B O 1
ATOM 1587 N N . VAL B 1 65 ? -2.031 -1.673 -13.852 1 98.25 65 VAL B N 1
ATOM 1588 C CA . VAL B 1 65 ? -0.98 -1.088 -13.023 1 98.25 65 VAL B CA 1
ATOM 1589 C C . VAL B 1 65 ? -1.056 0.436 -13.094 1 98.25 65 VAL B C 1
ATOM 1591 O O . VAL B 1 65 ? -1.162 1.008 -14.188 1 98.25 65 VAL B O 1
ATOM 1594 N N . ARG B 1 66 ? -1.068 1.067 -11.977 1 97.75 66 ARG B N 1
ATOM 1595 C CA . ARG B 1 66 ? -1.057 2.525 -11.906 1 97.75 66 ARG B CA 1
ATOM 1596 C C . ARG B 1 66 ? 0.369 3.057 -11.797 1 97.75 66 ARG B C 1
ATOM 1598 O O . ARG B 1 66 ? 0.735 4.012 -12.484 1 97.75 66 ARG B O 1
ATOM 1605 N N . ARG B 1 67 ? 1.124 2.422 -10.867 1 97.88 67 ARG B N 1
ATOM 1606 C CA . ARG B 1 67 ? 2.516 2.83 -10.711 1 97.88 67 ARG B CA 1
ATOM 1607 C C . ARG B 1 67 ? 3.334 1.74 -10.031 1 97.88 67 ARG B C 1
ATOM 1609 O O . ARG B 1 67 ? 2.799 0.953 -9.25 1 97.88 67 ARG B O 1
ATOM 1616 N N . ILE B 1 68 ? 4.621 1.642 -10.367 1 98.56 68 ILE B N 1
ATOM 1617 C CA . ILE B 1 68 ? 5.629 0.806 -9.727 1 98.56 68 ILE B CA 1
ATOM 1618 C C . ILE B 1 68 ? 6.742 1.686 -9.164 1 98.56 68 ILE B C 1
ATOM 1620 O O . ILE B 1 68 ? 7.344 2.479 -9.891 1 98.56 68 ILE B O 1
ATOM 1624 N N . LEU B 1 69 ? 6.938 1.579 -7.84 1 98.25 69 LEU B N 1
ATOM 1625 C CA . LEU B 1 69 ? 7.996 2.307 -7.145 1 98.25 69 LEU B CA 1
ATOM 1626 C C . LEU B 1 69 ? 8.953 1.345 -6.453 1 98.25 69 LEU B C 1
ATOM 1628 O O . LEU B 1 69 ? 8.523 0.34 -5.879 1 98.25 69 LEU B O 1
ATOM 1632 N N . GLY B 1 70 ? 10.203 1.645 -6.508 1 97.44 70 GLY B N 1
ATOM 1633 C CA . GLY B 1 70 ? 11.094 0.839 -5.688 1 97.44 70 GLY B CA 1
ATOM 1634 C C . GLY B 1 70 ? 12.547 0.929 -6.113 1 97.44 70 GLY B C 1
ATOM 1635 O O . GLY B 1 70 ? 12.859 1.564 -7.121 1 97.44 70 GLY B O 1
ATOM 1636 N N . SER B 1 71 ? 13.367 0.472 -5.348 1 94.94 71 SER B N 1
ATOM 1637 C CA . SER B 1 71 ? 14.797 0.254 -5.555 1 94.94 71 SER B CA 1
ATOM 1638 C C . SER B 1 71 ? 15.336 -0.815 -4.613 1 94.94 71 SER B C 1
ATOM 1640 O O . SER B 1 71 ? 14.805 -1.015 -3.52 1 94.94 71 SER B O 1
ATOM 1642 N N . GLY B 1 72 ? 16.375 -1.511 -5.102 1 94.19 72 GLY B N 1
ATOM 1643 C CA . GLY B 1 72 ? 16.953 -2.539 -4.254 1 94.19 72 GLY B CA 1
ATOM 1644 C C . GLY B 1 72 ? 15.969 -3.635 -3.885 1 94.19 72 GLY B C 1
ATOM 1645 O O . GLY B 1 72 ? 15.344 -4.238 -4.762 1 94.19 72 GLY B O 1
ATOM 1646 N N . ASP B 1 73 ? 15.703 -3.779 -2.633 1 95.44 73 ASP B N 1
ATOM 1647 C CA . ASP B 1 73 ? 15.008 -4.98 -2.184 1 95.44 73 ASP B CA 1
ATOM 1648 C C . ASP B 1 73 ? 13.539 -4.684 -1.893 1 95.44 73 ASP B C 1
ATOM 1650 O O . ASP B 1 73 ? 12.781 -5.586 -1.532 1 95.44 73 ASP B O 1
ATOM 1654 N N . LEU B 1 74 ? 13.102 -3.475 -2.041 1 97.94 74 LEU B N 1
ATOM 1655 C CA . LEU B 1 74 ? 11.711 -3.123 -1.748 1 97.94 74 LEU B CA 1
ATOM 1656 C C . LEU B 1 74 ? 11.047 -2.486 -2.963 1 97.94 74 LEU B C 1
ATOM 1658 O O . LEU B 1 74 ? 11.531 -1.479 -3.484 1 97.94 74 LEU B O 1
ATOM 1662 N N . TRP B 1 75 ? 9.953 -3.059 -3.381 1 98.5 75 TRP B N 1
ATOM 1663 C CA . TRP B 1 75 ? 9.18 -2.559 -4.516 1 98.5 75 TRP B CA 1
ATOM 1664 C C . TRP B 1 75 ? 7.688 -2.553 -4.203 1 98.5 75 TRP B C 1
ATOM 1666 O O . TRP B 1 75 ? 7.172 -3.496 -3.602 1 98.5 75 TRP B O 1
ATOM 1676 N N . VAL B 1 76 ? 7.027 -1.481 -4.551 1 98.81 76 VAL B N 1
ATOM 1677 C CA . VAL B 1 76 ? 5.598 -1.284 -4.348 1 98.81 76 VAL B CA 1
ATOM 1678 C C . VAL B 1 76 ? 4.902 -1.109 -5.699 1 98.81 76 VAL B C 1
ATOM 1680 O O . VAL B 1 76 ? 5.348 -0.322 -6.535 1 98.81 76 VAL B O 1
ATOM 1683 N N . THR B 1 77 ? 3.896 -1.874 -5.938 1 98.88 77 THR B N 1
ATOM 1684 C CA . THR B 1 77 ? 3.039 -1.674 -7.102 1 98.88 77 THR B CA 1
ATOM 1685 C C . THR B 1 77 ? 1.628 -1.278 -6.672 1 98.88 77 THR B C 1
ATOM 1687 O O . THR B 1 77 ? 1.034 -1.921 -5.805 1 98.88 77 THR B O 1
ATOM 1690 N N . GLU B 1 78 ? 1.188 -0.203 -7.141 1 98.81 78 GLU B N 1
ATOM 1691 C CA . GLU B 1 78 ? -0.216 0.191 -7.074 1 98.81 78 GLU B CA 1
ATOM 1692 C C . GLU B 1 78 ? -0.959 -0.196 -8.352 1 98.81 78 GLU B C 1
ATOM 1694 O O . GLU B 1 78 ? -0.474 0.05 -9.461 1 98.81 78 GLU B O 1
ATOM 1699 N N . PHE B 1 79 ? -2.146 -0.819 -8.188 1 98.38 79 PHE B N 1
ATOM 1700 C CA . PHE B 1 79 ? -2.908 -1.223 -9.367 1 98.38 79 PHE B CA 1
ATOM 1701 C C . PHE B 1 79 ? -4.398 -1.257 -9.055 1 98.38 79 PHE B C 1
ATOM 1703 O O . PHE B 1 79 ? -4.805 -1.126 -7.898 1 98.38 79 PHE B O 1
ATOM 1710 N N . VAL B 1 80 ? -5.199 -1.34 -10.094 1 97.5 80 VAL B N 1
ATOM 1711 C CA . VAL B 1 80 ? -6.637 -1.552 -9.977 1 97.5 80 VAL B CA 1
ATOM 1712 C C . VAL B 1 80 ? -6.984 -2.975 -10.406 1 97.5 80 VAL B C 1
ATOM 1714 O O . VAL B 1 80 ? -6.617 -3.406 -11.5 1 97.5 80 VAL B O 1
ATOM 1717 N N . LEU B 1 81 ? -7.547 -3.697 -9.492 1 95.81 81 LEU B N 1
ATOM 1718 C CA . LEU B 1 81 ? -8.07 -5.031 -9.75 1 95.81 81 LEU B CA 1
ATOM 1719 C C . LEU B 1 81 ? -9.57 -4.984 -10.008 1 95.81 81 LEU B C 1
ATOM 1721 O O . LEU B 1 81 ? -10.336 -4.5 -9.172 1 95.81 81 LEU B O 1
ATOM 1725 N N . THR B 1 82 ? -9.977 -5.395 -11.172 1 93.44 82 THR B N 1
ATOM 1726 C CA . THR B 1 82 ? -11.391 -5.406 -11.523 1 93.44 82 THR B CA 1
ATOM 1727 C C . THR B 1 82 ? -11.922 -6.84 -11.586 1 93.44 82 THR B C 1
ATOM 1729 O O . THR B 1 82 ? -11.375 -7.672 -12.312 1 93.44 82 THR B O 1
ATOM 1732 N N . TYR B 1 83 ? -12.836 -7.098 -10.664 1 83.69 83 TYR B N 1
ATOM 1733 C CA . TYR B 1 83 ? -13.578 -8.352 -10.672 1 83.69 83 TYR B CA 1
ATOM 1734 C C . TYR B 1 83 ? -15.031 -8.125 -11.055 1 83.69 83 TYR B C 1
ATOM 1736 O O . TYR B 1 83 ? -15.727 -7.312 -10.438 1 83.69 83 TYR B O 1
ATOM 1744 N N . ASP B 1 84 ? -15.523 -8.789 -12.07 1 81 84 ASP B N 1
ATOM 1745 C CA . ASP B 1 84 ? -16.906 -8.664 -12.516 1 81 84 ASP B CA 1
ATOM 1746 C C . ASP B 1 84 ? -17.312 -7.195 -12.656 1 81 84 ASP B C 1
ATOM 1748 O O . ASP B 1 84 ? -18.328 -6.77 -12.109 1 81 84 ASP B O 1
ATOM 1752 N N . ASP B 1 85 ? -16.391 -6.363 -13.094 1 84.25 85 ASP B N 1
ATOM 1753 C CA . ASP B 1 85 ? -16.578 -4.969 -13.477 1 84.25 85 ASP B CA 1
ATOM 1754 C C . ASP B 1 85 ? -16.578 -4.059 -12.242 1 84.25 85 ASP B C 1
ATOM 1756 O O . ASP B 1 85 ? -17.016 -2.91 -12.32 1 84.25 85 ASP B O 1
ATOM 1760 N N . ILE B 1 86 ? -16.281 -4.621 -11.164 1 87.5 86 ILE B N 1
ATOM 1761 C CA . ILE B 1 86 ? -16.156 -3.812 -9.953 1 87.5 86 ILE B CA 1
ATOM 1762 C C . ILE B 1 86 ? -14.68 -3.59 -9.633 1 87.5 86 ILE B C 1
ATOM 1764 O O . ILE B 1 86 ? -13.961 -4.535 -9.297 1 87.5 86 ILE B O 1
ATOM 1768 N N . PRO B 1 87 ? -14.242 -2.357 -9.695 1 93.19 87 PRO B N 1
ATOM 1769 C CA . PRO B 1 87 ? -12.82 -2.078 -9.453 1 93.19 87 PRO B CA 1
ATOM 1770 C C . PRO B 1 87 ? -12.492 -1.947 -7.965 1 93.19 87 PRO B C 1
ATOM 1772 O O . PRO B 1 87 ? -13.328 -1.479 -7.188 1 93.19 87 PRO B O 1
ATOM 1775 N N . SER B 1 88 ? -11.391 -2.467 -7.609 1 95.69 88 SER B N 1
ATOM 1776 C CA . SER B 1 88 ? -10.758 -2.24 -6.316 1 95.69 88 SER B CA 1
ATOM 1777 C C . SER B 1 88 ? -9.305 -1.806 -6.484 1 95.69 88 SER B C 1
ATOM 1779 O O . SER B 1 88 ? -8.586 -2.324 -7.344 1 95.69 88 SER B O 1
ATOM 1781 N N . TYR B 1 89 ? -8.945 -0.788 -5.73 1 97.75 89 TYR B N 1
ATOM 1782 C CA . TYR B 1 89 ? -7.523 -0.452 -5.688 1 97.75 89 TYR B CA 1
ATOM 1783 C C . TYR B 1 89 ? -6.742 -1.491 -4.891 1 97.75 89 TYR B C 1
ATOM 1785 O O . TYR B 1 89 ? -7.285 -2.119 -3.979 1 97.75 89 TYR B O 1
ATOM 1793 N N . ALA B 1 90 ? -5.527 -1.661 -5.281 1 98.12 90 ALA B N 1
ATOM 1794 C CA . ALA B 1 90 ? -4.68 -2.621 -4.578 1 98.12 90 ALA B CA 1
ATOM 1795 C C . ALA B 1 90 ? -3.242 -2.117 -4.484 1 98.12 90 ALA B C 1
ATOM 1797 O O . ALA B 1 90 ? -2.785 -1.363 -5.344 1 98.12 90 ALA B O 1
ATOM 1798 N N . VAL B 1 91 ? -2.582 -2.453 -3.408 1 98.81 91 VAL B N 1
ATOM 1799 C CA . VAL B 1 91 ? -1.153 -2.229 -3.219 1 98.81 91 VAL B CA 1
ATOM 1800 C C . VAL B 1 91 ? -0.45 -3.559 -2.955 1 98.81 91 VAL B C 1
ATOM 1802 O O . VAL B 1 91 ? -0.889 -4.344 -2.111 1 98.81 91 VAL B O 1
ATOM 1805 N N . SER B 1 92 ? 0.539 -3.857 -3.703 1 98.81 92 SER B N 1
ATOM 1806 C CA . SER B 1 92 ? 1.43 -4.988 -3.459 1 98.81 92 SER B CA 1
ATOM 1807 C C . SER B 1 92 ? 2.809 -4.516 -3.012 1 98.81 92 SER B C 1
ATOM 1809 O O . SER B 1 92 ? 3.463 -3.738 -3.711 1 98.81 92 SER B O 1
ATOM 1811 N N . ILE B 1 93 ? 3.225 -4.879 -1.84 1 98.88 93 ILE B N 1
ATOM 1812 C CA . ILE B 1 93 ? 4.547 -4.602 -1.29 1 98.88 93 ILE B CA 1
ATOM 1813 C C . ILE B 1 93 ? 5.414 -5.852 -1.376 1 98.88 93 ILE B C 1
ATOM 1815 O O . ILE B 1 93 ? 5.133 -6.859 -0.72 1 98.88 93 ILE B O 1
ATOM 1819 N N . MET B 1 94 ? 6.469 -5.797 -2.193 1 98.81 94 MET B N 1
ATOM 1820 C CA . MET B 1 94 ? 7.2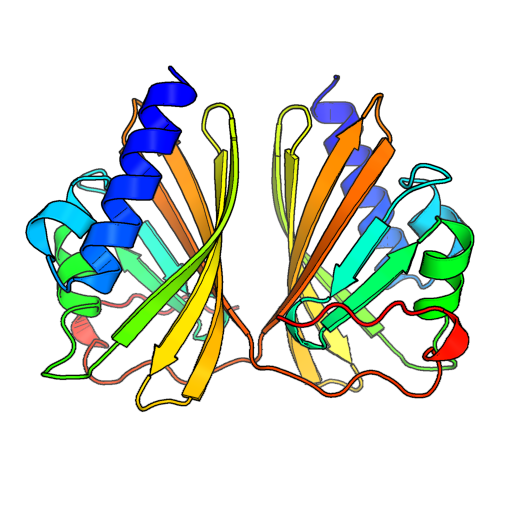97 -6.98 -2.418 1 98.81 94 MET B CA 1
ATOM 1821 C C . MET B 1 94 ? 8.727 -6.738 -1.947 1 98.81 94 MET B C 1
ATOM 1823 O O . MET B 1 94 ? 9.336 -5.73 -2.299 1 98.81 94 MET B O 1
ATOM 1827 N N . GLU B 1 95 ? 9.172 -7.598 -1.114 1 98.62 95 GLU B N 1
ATOM 1828 C CA . GLU B 1 95 ? 10.57 -7.641 -0.686 1 98.62 95 GLU B CA 1
ATOM 1829 C C . GLU B 1 95 ? 11.352 -8.703 -1.453 1 98.62 95 GLU B C 1
ATOM 1831 O O . GLU B 1 95 ? 10.93 -9.859 -1.518 1 98.62 95 GLU B O 1
ATOM 1836 N N . PHE B 1 96 ? 12.484 -8.305 -1.978 1 98 96 PHE B N 1
ATOM 1837 C CA . PHE B 1 96 ? 13.281 -9.164 -2.846 1 98 96 PHE B CA 1
ATOM 1838 C C . PHE B 1 96 ? 14.555 -9.609 -2.139 1 98 96 PHE B C 1
ATOM 1840 O O . PHE B 1 96 ? 15.117 -8.875 -1.331 1 98 96 PHE B O 1
ATOM 1847 N N . ARG B 1 97 ? 14.984 -10.773 -2.385 1 96.94 97 ARG B N 1
ATOM 1848 C CA . ARG B 1 97 ? 16.312 -11.32 -2.096 1 96.94 97 ARG B CA 1
ATOM 1849 C C . ARG B 1 97 ? 16.875 -12.047 -3.305 1 96.94 97 ARG B C 1
ATOM 1851 O O . ARG B 1 97 ? 16.234 -12.953 -3.852 1 96.94 97 ARG B O 1
ATOM 1858 N N . GLU B 1 98 ? 18.078 -11.562 -3.758 1 93.88 98 GLU B N 1
ATOM 1859 C CA . GLU B 1 98 ? 18.766 -12.164 -4.902 1 93.88 98 GLU B CA 1
ATOM 1860 C C . GLU B 1 98 ? 17.844 -12.234 -6.117 1 93.88 98 GLU B C 1
ATOM 1862 O O . GLU B 1 98 ? 17.734 -13.273 -6.77 1 93.88 98 GLU B O 1
ATOM 1867 N N . GLY B 1 99 ? 17.078 -11.219 -6.25 1 94.5 99 GLY B N 1
ATOM 1868 C CA . GLY B 1 99 ? 16.312 -11.031 -7.473 1 94.5 99 GLY B CA 1
ATOM 1869 C C . GLY B 1 99 ? 14.961 -11.711 -7.438 1 94.5 99 GLY B C 1
ATOM 1870 O O . GLY B 1 99 ? 14.188 -11.609 -8.391 1 94.5 99 GLY B O 1
ATOM 1871 N N . LEU B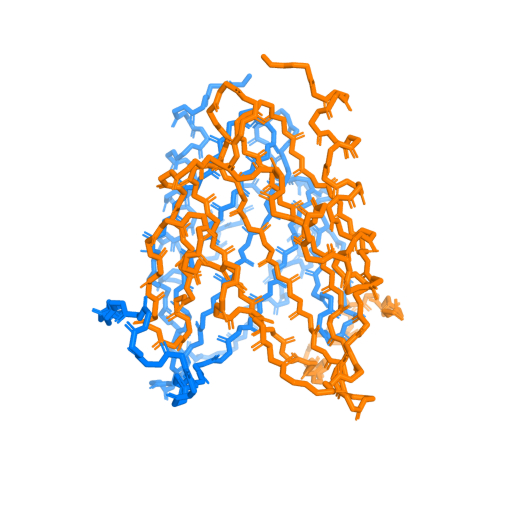 1 100 ? 14.57 -12.359 -6.289 1 97.94 100 LEU B N 1
ATOM 1872 C CA . LEU B 1 100 ? 13.281 -13.039 -6.168 1 97.94 100 LEU B CA 1
ATOM 1873 C C . LEU B 1 100 ? 12.484 -12.484 -4.996 1 97.94 100 LEU B C 1
ATOM 1875 O O . LEU B 1 100 ? 13.062 -12.047 -3.998 1 97.94 100 LEU B O 1
ATOM 1879 N N . VAL B 1 101 ? 11.164 -12.523 -5.121 1 98.69 101 VAL B N 1
ATOM 1880 C CA . VAL B 1 101 ? 10.297 -12.07 -4.039 1 98.69 101 VAL B CA 1
ATOM 1881 C C . VAL B 1 101 ? 10.312 -13.094 -2.9 1 98.69 101 VAL B C 1
ATOM 1883 O O . VAL B 1 101 ? 10.023 -14.273 -3.109 1 98.69 101 VAL B O 1
ATOM 1886 N N . VAL B 1 102 ? 10.648 -12.633 -1.73 1 98.81 102 VAL B N 1
ATOM 1887 C CA . VAL B 1 102 ? 10.656 -13.508 -0.567 1 98.81 102 VAL B CA 1
ATOM 1888 C C . VAL B 1 102 ? 9.461 -13.195 0.327 1 98.81 102 VAL B C 1
ATOM 1890 O O . VAL B 1 102 ? 9.023 -14.047 1.109 1 98.81 102 VAL B O 1
ATOM 1893 N N . ASN B 1 103 ? 8.945 -12 0.273 1 98.81 103 ASN B N 1
ATOM 1894 C CA . ASN B 1 103 ? 7.723 -11.594 0.966 1 98.81 103 ASN B CA 1
ATOM 1895 C C . ASN B 1 103 ? 6.867 -10.672 0.107 1 98.81 103 ASN B C 1
ATOM 1897 O O . ASN B 1 103 ? 7.387 -9.758 -0.537 1 98.81 103 ASN B O 1
ATOM 1901 N N . GLU B 1 104 ? 5.609 -10.922 -0.008 1 98.88 104 GLU B N 1
ATOM 1902 C CA . GLU B 1 104 ? 4.625 -10.008 -0.585 1 98.88 104 GLU B CA 1
ATOM 1903 C C . GLU B 1 104 ? 3.482 -9.742 0.391 1 98.88 104 GLU B C 1
ATOM 1905 O O . GLU B 1 104 ? 2.979 -10.664 1.032 1 98.88 104 GLU B O 1
ATOM 1910 N N . THR B 1 105 ? 3.178 -8.57 0.658 1 98.81 105 THR B N 1
ATOM 1911 C CA . THR B 1 105 ? 1.975 -8.141 1.362 1 98.81 105 THR B CA 1
ATOM 1912 C C . THR B 1 105 ? 1.04 -7.383 0.424 1 98.81 105 THR B C 1
ATOM 1914 O O . THR B 1 105 ? 1.474 -6.484 -0.3 1 98.81 105 THR B O 1
ATOM 1917 N N . GLN B 1 106 ? -0.237 -7.758 0.366 1 98.56 106 GLN B N 1
ATOM 1918 C CA . GLN B 1 106 ? -1.188 -7.074 -0.504 1 98.56 106 GLN B CA 1
ATOM 1919 C C . GLN B 1 106 ? -2.359 -6.508 0.297 1 98.56 106 GLN B C 1
ATOM 1921 O O . GLN B 1 106 ? -2.844 -7.148 1.232 1 98.56 106 GLN B O 1
ATOM 1926 N N . TYR B 1 107 ? -2.799 -5.371 -0.034 1 98.44 107 TYR B N 1
ATOM 1927 C CA . TYR B 1 107 ? -4 -4.711 0.465 1 98.44 107 TYR B CA 1
ATOM 1928 C C . TYR B 1 107 ? -4.965 -4.402 -0.672 1 98.44 107 TYR B C 1
ATOM 1930 O O . TYR B 1 107 ? -4.543 -4.043 -1.773 1 98.44 107 TYR B O 1
ATOM 1938 N N . PHE B 1 108 ? -6.219 -4.504 -0.407 1 97.62 108 PHE B N 1
ATOM 1939 C CA . PHE B 1 108 ? -7.293 -4.184 -1.338 1 97.62 108 PHE B CA 1
ATOM 1940 C C . PHE B 1 108 ? -8.195 -3.098 -0.766 1 97.62 108 PHE B C 1
ATOM 1942 O O . PHE B 1 108 ? -8.656 -3.199 0.375 1 97.62 108 PHE B O 1
ATOM 1949 N N . ALA B 1 109 ? -8.367 -2.092 -1.562 1 97.62 109 ALA B N 1
ATOM 1950 C CA . ALA B 1 109 ? -9 -0.871 -1.072 1 97.62 109 ALA B CA 1
ATOM 1951 C C . ALA B 1 109 ? -10.102 -0.404 -2.023 1 97.62 109 ALA B C 1
ATOM 1953 O O . ALA B 1 109 ? -9.852 -0.201 -3.215 1 97.62 109 ALA B O 1
ATOM 1954 N N . ASP B 1 110 ? -11.336 -0.169 -1.473 1 96.12 110 ASP B N 1
ATOM 1955 C CA . ASP B 1 110 ? -12.461 0.258 -2.297 1 96.12 110 ASP B CA 1
ATOM 1956 C C . ASP B 1 110 ? -12.461 1.772 -2.49 1 96.12 110 ASP B C 1
ATOM 1958 O O . ASP B 1 110 ? -11.867 2.504 -1.695 1 96.12 110 ASP B O 1
ATOM 1962 N N . ARG B 1 111 ? -13.078 2.15 -3.553 1 94.88 111 ARG B N 1
ATOM 1963 C CA . ARG B 1 111 ? -13.352 3.574 -3.729 1 94.88 111 ARG B CA 1
ATOM 1964 C C . ARG B 1 111 ? -14.164 4.129 -2.562 1 94.88 111 ARG B C 1
ATOM 1966 O O . ARG B 1 111 ? -14.945 3.404 -1.948 1 94.88 111 ARG B O 1
ATOM 1973 N N . PHE B 1 112 ? -13.922 5.406 -2.244 1 94.44 112 PHE B N 1
ATOM 1974 C CA . PHE B 1 112 ? -14.805 6.102 -1.316 1 94.44 112 PHE B CA 1
ATOM 1975 C C . PHE B 1 112 ? -15.07 7.527 -1.786 1 94.44 112 PHE B C 1
ATOM 1977 O O . PHE B 1 112 ? -14.344 8.055 -2.631 1 94.44 112 PHE B O 1
ATOM 1984 N N . ASP B 1 113 ? -16.078 8.125 -1.295 1 93.62 113 ASP B N 1
ATOM 1985 C CA . ASP B 1 113 ? -16.438 9.484 -1.673 1 93.62 113 ASP B CA 1
ATOM 1986 C C . ASP B 1 113 ? -15.5 10.5 -1.018 1 93.62 113 ASP B C 1
ATOM 1988 O O . ASP B 1 113 ? -15.148 10.359 0.154 1 93.62 113 ASP B O 1
ATOM 1992 N N . PRO B 1 114 ? -15.094 11.555 -1.81 1 93.12 114 PRO B N 1
ATOM 1993 C CA . PRO B 1 114 ? -14.312 12.617 -1.182 1 93.12 114 PRO B CA 1
ATOM 1994 C C . PRO B 1 114 ? -15.062 13.297 -0.032 1 93.12 114 PRO B C 1
ATOM 1996 O O . PRO B 1 114 ? -16.281 13.422 -0.073 1 93.12 114 PRO B O 1
ATOM 1999 N N . ALA B 1 115 ? -14.242 13.75 0.903 1 88.75 115 ALA B N 1
ATOM 2000 C CA . ALA B 1 115 ? -14.852 14.453 2.033 1 88.75 115 ALA B CA 1
ATOM 2001 C C . ALA B 1 115 ? -15.234 15.883 1.653 1 88.75 115 ALA B C 1
ATOM 2003 O O . ALA B 1 115 ? -14.383 16.672 1.235 1 88.75 115 ALA B O 1
ATOM 2004 N N . PRO B 1 116 ? -16.484 16.234 1.884 1 91.25 116 PRO B N 1
ATOM 2005 C CA . PRO B 1 116 ? -16.891 17.594 1.527 1 91.25 116 PRO B CA 1
ATOM 2006 C C . PRO B 1 116 ? -16.125 18.656 2.305 1 91.25 116 PRO B C 1
ATOM 2008 O O . PRO B 1 116 ? -15.859 19.75 1.775 1 91.25 116 PRO B O 1
ATOM 2011 N N . SER B 1 117 ? -15.727 18.375 3.498 1 88.88 117 SER B N 1
ATOM 2012 C CA . SER B 1 117 ? -15.102 19.359 4.383 1 88.88 117 SER B CA 1
ATOM 2013 C C . SER B 1 117 ? -13.75 19.812 3.84 1 88.88 117 SER B C 1
ATOM 2015 O O . SER B 1 117 ? -13.281 20.906 4.176 1 88.88 117 SER B O 1
ATOM 2017 N N . ARG B 1 118 ? -13.18 19.047 2.99 1 93.38 118 ARG B N 1
ATOM 2018 C CA . ARG B 1 118 ? -11.859 19.438 2.494 1 93.38 118 ARG B CA 1
ATOM 2019 C C . ARG B 1 118 ? -11.906 19.719 0.996 1 93.38 118 ARG B C 1
ATOM 2021 O O . ARG B 1 118 ? -10.859 19.828 0.35 1 93.38 118 ARG B O 1
ATOM 2028 N N . ALA B 1 119 ? -13.055 19.859 0.416 1 94 119 ALA B N 1
ATOM 2029 C CA . ALA B 1 119 ? -13.234 20.047 -1.021 1 94 119 ALA B CA 1
ATOM 2030 C C . ALA B 1 119 ? -12.461 21.266 -1.523 1 94 119 ALA B C 1
ATOM 2032 O O . ALA B 1 119 ? -11.953 21.266 -2.648 1 94 119 ALA B O 1
ATOM 2033 N N . HIS B 1 120 ? -12.273 22.25 -0.693 1 95.69 120 HIS B N 1
ATOM 2034 C CA . HIS B 1 120 ? -11.617 23.484 -1.095 1 95.69 120 HIS B CA 1
ATOM 2035 C C . HIS B 1 120 ? -10.102 23.312 -1.143 1 95.69 120 HIS B C 1
ATOM 2037 O O . HIS B 1 120 ? -9.391 24.172 -1.678 1 95.69 120 HIS B O 1
ATOM 2043 N N . LEU B 1 121 ? -9.555 22.156 -0.652 1 96.69 121 LEU B N 1
ATOM 2044 C CA . LEU B 1 121 ? -8.125 21.906 -0.587 1 96.69 121 LEU B CA 1
ATOM 2045 C C . LEU B 1 121 ? -7.695 20.922 -1.672 1 96.69 121 LEU B C 1
ATOM 2047 O O . LEU B 1 121 ? -6.5 20.703 -1.881 1 96.69 121 LEU B O 1
ATOM 2051 N N . VAL B 1 122 ? -8.703 20.344 -2.408 1 95.81 122 VAL B N 1
ATOM 2052 C CA . VAL B 1 122 ? -8.43 19.141 -3.174 1 95.81 122 VAL B CA 1
ATOM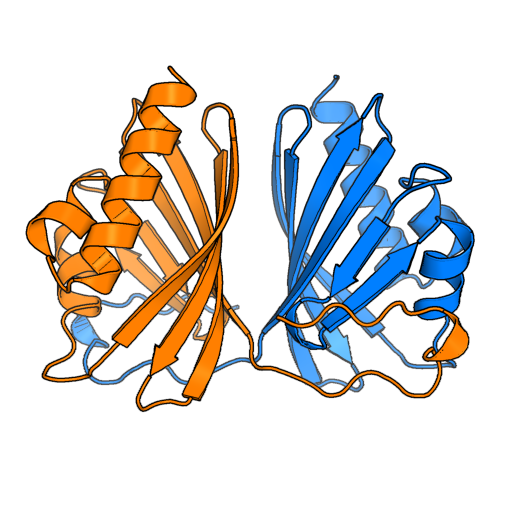 2053 C C . VAL B 1 122 ? -8.516 19.438 -4.668 1 95.81 122 VAL B C 1
ATOM 2055 O O . VAL B 1 122 ? -9.414 20.156 -5.113 1 95.81 122 VAL B O 1
ATOM 2058 N N . GLU B 1 123 ? -7.484 19.016 -5.398 1 97 123 GLU B N 1
ATOM 2059 C CA . GLU B 1 123 ? -7.609 18.797 -6.84 1 97 123 GLU B CA 1
ATOM 2060 C C . GLU B 1 123 ? -8.188 17.422 -7.145 1 97 123 GLU B C 1
ATOM 2062 O O . GLU B 1 123 ? -7.715 16.422 -6.621 1 97 123 GLU B O 1
ATOM 2067 N N . ARG B 1 124 ? -9.234 17.344 -7.957 1 95.19 124 ARG B N 1
ATOM 2068 C CA . ARG B 1 124 ? -9.773 16.062 -8.383 1 95.19 124 ARG B CA 1
ATOM 2069 C C . ARG B 1 124 ? -8.922 15.453 -9.492 1 95.19 124 ARG B C 1
ATOM 2071 O O . ARG B 1 124 ? -8.648 16.109 -10.5 1 95.19 124 ARG B O 1
ATOM 2078 N N . VAL B 1 125 ? -8.469 14.281 -9.148 1 92.44 125 VAL B N 1
ATOM 2079 C CA . VAL B 1 125 ? -7.586 13.641 -10.117 1 92.44 125 VAL B CA 1
ATOM 2080 C C . VAL B 1 125 ? -8.211 12.336 -10.602 1 92.44 125 VAL B C 1
ATOM 2082 O O . VAL B 1 125 ? -8.906 11.648 -9.844 1 92.44 125 VAL B O 1
ATOM 2085 N N . GLY B 1 126 ? -8.992 12.242 -11.719 1 70.38 126 GLY B N 1
ATOM 2086 C CA . GLY B 1 126 ? -9.648 11.086 -12.305 1 70.38 126 GLY B CA 1
ATOM 2087 C C . GLY B 1 126 ? -8.789 9.836 -12.281 1 70.38 126 GLY B C 1
ATOM 2088 O O . GLY B 1 126 ? -7.562 9.922 -12.336 1 70.38 126 GLY B O 1
ATOM 2089 N N . GLY B 1 127 ? -9.164 8.766 -11.523 1 55.75 127 GLY B N 1
ATOM 2090 C CA . GLY B 1 127 ? -8.516 7.465 -11.656 1 55.75 127 GLY B CA 1
ATOM 2091 C C . GLY B 1 127 ? -8.758 6.809 -13 1 55.75 127 GLY B C 1
ATOM 2092 O O . GLY B 1 127 ? -9.648 7.219 -13.75 1 55.75 127 GLY B O 1
#

pLDDT: mean 93.69, std 9.06, range [52.69, 98.88]

InterPro domains:
  IPR032710 NTF2-like domain superfamily [SSF54427] (1-125)
  IPR037401 SnoaL-like domain [PF12680] (11-102)

Radius of gyration: 18.27 Å; Cα contacts (8 Å, |Δi|>4): 517; chains: 2; bounding box: 38×49×39 Å

Foldseek 3Di:
DPFVLLVVLVVQLQVCVQVVVLVSVLVQADQQAWEDEVVVRDIFTGSVRVSVVSPDPPWNKHWAWDDWDDDDFWIKTWIWIDTPNATWIKIWIFGDDPRHTRYIYMDTHHDDDDDPVCVVVDDDDDD/DPFVLLVVLVVQLQVCVQVVVLVSVLVQADQQAWEDEVVVRDIFTGSVRVSVVSPDPPWNKHWAWDDWDDDDFWIKTWIWIDTPNATWIKIWIFGDDPRHTRYIYMDTHHDDDDDPVCVVVDDDDDD

Sequence (254 aa):
MDDRAVRIALERHWEASDASDFKVEHEIYHEDAVLDYPQSGERIHGRRNIQESRFVQPNKKRFAVRRILGSGDLWVTEFVLTYDDIPSYAVSIMEFREGLVVNETQYFADRFDPAPSRAHLVERVGGMDDRAVRIALERHWEASDASDFKVEHEIYHEDAVLDYPQSGERIHGRRNIQESRFVQPNKKRFAVRRILGSGDLWVTEFVLTYDDIPSYAVSIMEFREGLVVNETQYFADRFDPAPSRAHLVERVGG

Secondary structure (DSSP, 8-state):
--HHHHHHHHHHHHHHHHHT-HHHHHTTEEEEEEEEEGGGTEEEESHHHHHHHT--SS--EEEEEEEEEEETTEEEEEEEEEETTEEEEEEEEEEEETTEEEEEEEEEE---PPPGGGGGGEEE---/--HHHHHHHHHHHHHHHHHT-HHHHHTTEEEEEEEEEGGGTEEEESHHHHHHHH--SS--EEEEEEEEEEETTEEEEEEEEEETTEEEEEEEEEEEETTEEEEEEEEEE---PPPGGGGGGEEE---

Organism: NCBI:txid484088